Protein AF-A0A452Z341-F1 (afdb_monomer_lite)

Radius of gyration: 24.31 Å; chains: 1; bounding box: 62×43×59 Å

pLDDT: mean 75.99, std 21.3, range [30.92, 97.94]

Secondary structure (DSSP, 8-state):
-----TTTTTS--HHHHHHHHHHHHHHHHHHHHHHHHHTTTTS--SHHHHHHHHHHS-STT---HHHHHHHHHHHHHHHHHHHHHHHHHHHHHHHH-HHHHHHHHHHHHHHH-TT----HHHHTT-HHHHHHHHHHHHHS-S--EEEEE-SS-EEETTEEE--SSPEEEEESS-SSSS--HHHHHHHHHHHHHHHHHHHHTS--------------

Organism: Aegilops tauschii subsp. strangulata (NCBI:txid200361)

Foldseek 3Di:
DDDDDPPPLVPPDPVSVVVVVVVVVLLVVVVVVCVVCVVVQPPDPDPLSVLVVQLVDPDPPRDDPVRSSVVVVVVCCVPPQQVVQLVVLLVVVCVVVVVLVVVLVVQCCVQQNDPGDDDPVSPVSSPSSVVSSVVSCVVPPSDQWDKDQDCAFDDDPPDTDHNPRDIDTDGPDDDDPDDDPVVVVVVVVVVVVVVVVVVVVVPDDDDDDDPPPDDD

InterPro domains:
  IPR001128 Cytochrome P450 [PF00067] (4-164)
  IPR001128 Cytochrome P450 [PR00385] (78-95)
  IPR001128 Cytochrome P450 [PR00385] (131-142)
  IPR036396 Cytochrome P450 superfamily [G3DSA:1.10.630.10] (1-168)
  IPR036396 Cytochrome P450 superfamily [SSF48264] (3-164)
  IPR050665 Plant Cytochrome P450 Monooxygenases [PTHR24282] (3-164)

Structure (mmCIF, N/CA/C/O backbone):
data_AF-A0A452Z341-F1
#
_entry.id   AF-A0A452Z341-F1
#
loop_
_atom_site.group_PDB
_atom_site.id
_atom_site.type_symbol
_atom_site.label_atom_id
_atom_site.label_alt_id
_atom_site.label_comp_id
_atom_site.label_asym_id
_atom_site.label_entity_id
_atom_site.label_seq_id
_atom_site.pdbx_PDB_ins_code
_atom_site.Cartn_x
_atom_site.Cartn_y
_atom_site.Cartn_z
_atom_site.occupancy
_atom_site.B_iso_or_equiv
_atom_site.auth_seq_id
_atom_site.auth_comp_id
_atom_site.auth_asym_id
_atom_site.auth_atom_id
_atom_site.pdbx_PDB_model_num
ATOM 1 N N . ARG A 1 1 ? -17.297 1.080 -22.173 1.00 38.81 1 ARG A N 1
ATOM 2 C CA . ARG A 1 1 ? -16.366 0.023 -22.638 1.00 38.81 1 ARG A CA 1
ATOM 3 C C . ARG A 1 1 ? -15.238 0.711 -23.390 1.00 38.81 1 ARG A C 1
ATOM 5 O O . ARG A 1 1 ? -15.528 1.391 -24.362 1.00 38.81 1 ARG A O 1
ATOM 12 N N . THR A 1 2 ? -13.998 0.611 -22.919 1.00 43.34 2 THR A N 1
ATOM 13 C CA . THR A 1 2 ? -12.837 1.190 -23.612 1.00 43.34 2 THR A CA 1
ATOM 14 C C . THR A 1 2 ? -12.240 0.092 -24.479 1.00 43.34 2 THR A C 1
ATOM 16 O O . THR A 1 2 ? -11.746 -0.896 -23.945 1.00 43.34 2 THR A O 1
ATOM 19 N N . PHE A 1 3 ? -12.355 0.215 -25.799 1.00 57.00 3 PHE A N 1
ATOM 20 C CA . PHE A 1 3 ? -11.761 -0.740 -26.732 1.00 57.00 3 PHE A CA 1
ATOM 21 C C . PHE A 1 3 ? -10.232 -0.637 -26.656 1.00 57.00 3 PHE A C 1
ATOM 23 O O . PHE A 1 3 ? -9.673 0.458 -26.749 1.00 57.00 3 PHE A O 1
ATOM 30 N N . TYR A 1 4 ? -9.556 -1.765 -26.424 1.00 66.56 4 TYR A N 1
ATOM 31 C CA . TYR A 1 4 ? -8.098 -1.827 -26.444 1.00 66.56 4 TYR A CA 1
ATOM 32 C C . TYR A 1 4 ? -7.633 -1.939 -27.896 1.00 66.56 4 TYR A C 1
ATOM 34 O O . TYR A 1 4 ? -7.820 -2.972 -28.530 1.00 66.56 4 TYR A O 1
ATOM 42 N N . PHE A 1 5 ? -7.027 -0.870 -28.407 1.00 75.75 5 PHE A N 1
ATOM 43 C CA . PHE A 1 5 ? -6.341 -0.876 -29.693 1.00 75.75 5 PHE A CA 1
ATOM 44 C C . PHE A 1 5 ? -4.830 -0.988 -29.447 1.00 75.75 5 PHE A C 1
ATOM 46 O O . PHE A 1 5 ? -4.255 -0.093 -28.806 1.00 75.75 5 PHE A O 1
ATOM 53 N N . PRO A 1 6 ? -4.171 -2.061 -29.923 1.00 75.62 6 PRO A N 1
ATOM 54 C CA . PRO A 1 6 ? -2.718 -2.176 -29.879 1.00 75.62 6 PRO A CA 1
ATOM 55 C C . PRO A 1 6 ? -2.057 -0.918 -30.462 1.00 75.62 6 PRO A C 1
ATOM 57 O O . PRO A 1 6 ? -2.525 -0.350 -31.443 1.00 75.62 6 PRO A O 1
ATOM 60 N N . GLY A 1 7 ? -1.000 -0.419 -29.820 1.00 79.25 7 GLY A N 1
ATOM 61 C CA . GLY A 1 7 ? -0.278 0.777 -30.275 1.00 79.25 7 GLY A CA 1
ATOM 62 C C . GLY A 1 7 ? -0.886 2.130 -29.869 1.00 79.25 7 GLY A C 1
ATOM 63 O O . GLY A 1 7 ? -0.173 3.134 -29.851 1.00 79.25 7 GLY A O 1
ATOM 64 N N . PHE A 1 8 ? -2.141 2.181 -29.399 1.00 84.06 8 PHE A N 1
ATOM 65 C CA . PHE A 1 8 ? -2.783 3.440 -28.975 1.00 84.06 8 PHE A CA 1
ATOM 66 C C . PHE A 1 8 ? -2.047 4.150 -27.820 1.00 84.06 8 PHE A C 1
ATOM 68 O O . PHE A 1 8 ? -2.163 5.361 -27.625 1.00 84.06 8 PHE A O 1
ATOM 75 N N . ARG A 1 9 ? -1.230 3.409 -27.058 1.00 79.56 9 ARG A N 1
ATOM 76 C CA . ARG A 1 9 ? -0.332 3.934 -26.015 1.00 79.56 9 ARG A CA 1
ATOM 77 C C . ARG A 1 9 ? 0.746 4.888 -26.555 1.00 79.56 9 ARG A C 1
ATOM 79 O O . ARG A 1 9 ? 1.189 5.741 -25.783 1.00 79.56 9 ARG A O 1
ATOM 86 N N . PHE A 1 10 ? 1.131 4.763 -27.826 1.00 84.31 10 PHE A N 1
ATOM 87 C CA . PHE A 1 10 ? 2.181 5.558 -28.478 1.00 84.31 10 PHE A CA 1
ATOM 88 C C . PHE A 1 10 ? 1.639 6.766 -29.250 1.00 84.31 10 PHE A C 1
ATOM 90 O O . PHE A 1 10 ? 2.395 7.670 -29.589 1.00 84.31 10 PHE A O 1
ATOM 97 N N . VAL A 1 11 ? 0.322 6.831 -29.466 1.00 91.12 11 VAL A N 1
ATOM 98 C CA . VAL A 1 11 ? -0.325 7.976 -30.118 1.00 91.12 11 VAL A CA 1
ATOM 99 C C . VAL A 1 11 ? -0.115 9.233 -29.261 1.00 91.12 11 VAL A C 1
ATOM 101 O O . VAL A 1 11 ? -0.344 9.177 -28.047 1.00 91.12 11 VAL A O 1
ATOM 104 N N . PRO A 1 12 ? 0.272 10.384 -29.835 1.00 89.12 12 PRO A N 1
ATOM 105 C CA . PRO A 1 12 ? 0.667 11.578 -29.085 1.00 89.12 12 PRO A CA 1
ATOM 106 C C . PRO A 1 12 ? -0.518 12.385 -28.514 1.00 89.12 12 PRO A C 1
ATOM 108 O O . PRO A 1 12 ? -0.562 13.613 -28.608 1.00 89.12 12 PRO A O 1
ATOM 111 N N . THR A 1 13 ? -1.477 11.707 -27.881 1.00 93.06 13 THR A N 1
ATOM 112 C CA . THR A 1 13 ? -2.592 12.332 -27.158 1.00 93.06 13 THR A CA 1
ATOM 113 C C . THR A 1 13 ? -2.087 13.111 -25.940 1.00 93.06 13 THR A C 1
ATOM 115 O O . THR A 1 13 ? -1.054 12.768 -25.359 1.00 93.06 13 THR A O 1
ATOM 118 N N . LYS A 1 14 ? -2.838 14.127 -25.485 1.00 92.81 14 LYS A N 1
ATOM 119 C CA . LYS A 1 14 ? -2.497 14.900 -24.270 1.00 92.81 14 LYS A CA 1
ATOM 120 C C . LYS A 1 14 ? -2.223 13.986 -23.064 1.00 92.81 14 LYS A C 1
ATOM 122 O O . LYS A 1 14 ? -1.227 14.159 -22.365 1.00 92.81 14 LYS A O 1
ATOM 127 N N . LYS A 1 15 ? -3.054 12.952 -22.873 1.00 88.88 15 LYS A N 1
ATOM 128 C CA . LYS A 1 15 ? -2.902 11.948 -21.806 1.00 88.88 15 LYS A CA 1
ATOM 129 C C . LYS A 1 15 ? -1.619 11.125 -21.957 1.00 88.88 15 LYS A C 1
ATOM 131 O O . LYS A 1 15 ? -0.900 10.933 -20.979 1.00 88.88 15 LYS A O 1
ATOM 136 N N . ASN A 1 16 ? -1.313 10.652 -23.167 1.00 91.25 16 ASN A N 1
ATOM 137 C CA . ASN A 1 16 ? -0.117 9.845 -23.414 1.00 91.25 16 ASN A CA 1
ATOM 138 C C . ASN A 1 16 ? 1.167 10.672 -23.261 1.00 91.25 16 ASN A C 1
ATOM 140 O O . ASN A 1 16 ? 2.103 10.196 -22.620 1.00 91.25 16 ASN A O 1
ATOM 144 N N . ARG A 1 17 ? 1.183 11.921 -23.752 1.00 93.25 17 ARG A N 1
ATOM 145 C CA . ARG A 1 17 ? 2.294 12.867 -23.550 1.00 93.25 17 ARG A CA 1
ATOM 146 C C . ARG A 1 17 ? 2.523 13.154 -22.068 1.00 93.25 17 ARG A C 1
ATOM 148 O O . ARG A 1 17 ? 3.655 13.063 -21.605 1.00 93.25 17 ARG A O 1
ATOM 155 N N . ARG A 1 18 ? 1.455 13.409 -21.299 1.00 93.06 18 ARG A N 1
ATOM 156 C CA . ARG A 1 18 ? 1.558 13.622 -19.846 1.00 93.06 18 ARG A CA 1
ATOM 157 C C . ARG A 1 18 ? 2.115 12.395 -19.126 1.00 93.06 18 ARG A C 1
ATOM 159 O O . ARG A 1 18 ? 3.028 12.540 -18.323 1.00 93.06 18 ARG A O 1
ATOM 166 N N . ARG A 1 19 ? 1.621 11.192 -19.440 1.00 89.38 19 ARG A N 1
ATOM 167 C CA . ARG A 1 19 ? 2.156 9.937 -18.884 1.00 89.38 19 ARG A CA 1
ATOM 168 C C . ARG A 1 19 ? 3.637 9.753 -19.218 1.00 89.38 19 ARG A C 1
ATOM 170 O O . ARG A 1 19 ? 4.396 9.323 -18.358 1.00 89.38 19 ARG A O 1
ATOM 177 N N . HIS A 1 20 ? 4.041 10.060 -20.449 1.00 91.00 20 HIS A N 1
ATOM 178 C CA . HIS A 1 20 ? 5.435 9.956 -20.871 1.00 91.00 20 HIS A CA 1
ATOM 179 C C . HIS A 1 20 ? 6.336 10.936 -20.106 1.00 91.00 20 HIS A C 1
ATOM 181 O O . HIS A 1 20 ? 7.338 10.511 -19.543 1.00 91.00 20 HIS A O 1
ATOM 187 N N . SER A 1 21 ? 5.930 12.206 -20.009 1.00 94.06 21 SER A N 1
ATOM 188 C CA . SER A 1 21 ? 6.643 13.243 -19.251 1.00 94.06 21 SER A CA 1
ATOM 189 C C . SER A 1 21 ? 6.793 12.879 -17.768 1.00 94.06 21 SER A C 1
ATOM 191 O O . SER A 1 21 ? 7.907 12.902 -17.256 1.00 94.06 21 SER A O 1
ATOM 193 N N . LEU A 1 22 ? 5.717 12.438 -17.105 1.00 92.38 22 LEU A N 1
ATOM 194 C CA . LEU A 1 22 ? 5.776 11.980 -15.709 1.00 92.38 22 LEU A CA 1
ATOM 195 C C . LEU A 1 22 ? 6.711 10.776 -15.541 1.00 92.38 22 LEU A C 1
ATOM 197 O O . LEU A 1 22 ? 7.487 10.707 -14.593 1.00 92.38 22 LEU A O 1
ATOM 201 N N . ASN A 1 23 ? 6.673 9.821 -16.475 1.00 90.94 23 ASN A N 1
ATOM 202 C CA . ASN A 1 23 ? 7.570 8.672 -16.430 1.00 90.94 23 ASN A CA 1
ATOM 203 C C . ASN A 1 23 ? 9.042 9.091 -16.576 1.00 90.94 23 ASN A C 1
ATOM 205 O O . ASN A 1 23 ? 9.894 8.537 -15.886 1.00 90.94 23 ASN A O 1
ATOM 209 N N . GLN A 1 24 ? 9.344 10.058 -17.447 1.00 93.38 24 GLN A N 1
ATOM 210 C CA . GLN A 1 24 ? 10.695 10.604 -17.602 1.00 93.38 24 GLN A CA 1
ATOM 211 C C . GLN A 1 24 ? 11.166 11.338 -16.341 1.00 93.38 24 GLN A C 1
ATOM 213 O O . GLN A 1 24 ? 12.300 11.131 -15.917 1.00 93.38 24 GLN A O 1
ATOM 218 N N . GLU A 1 25 ? 10.299 12.131 -15.712 1.00 94.56 25 GLU A N 1
ATOM 219 C CA . GLU A 1 25 ? 10.583 12.844 -14.461 1.00 94.56 25 GLU A CA 1
ATOM 220 C C . GLU A 1 25 ? 10.896 11.887 -13.300 1.00 94.56 25 GLU A C 1
ATOM 222 O O . GLU A 1 25 ? 11.857 12.079 -12.554 1.00 94.56 25 GLU A O 1
ATOM 227 N N . ILE A 1 26 ? 10.138 10.795 -13.183 1.00 91.81 26 ILE A N 1
ATOM 228 C CA . ILE A 1 26 ? 10.415 9.764 -12.178 1.00 91.81 26 ILE A CA 1
ATOM 229 C C . ILE A 1 26 ? 11.755 9.075 -12.463 1.00 91.81 26 ILE A C 1
ATOM 231 O O . ILE A 1 26 ? 12.548 8.885 -11.541 1.00 91.81 26 ILE A O 1
ATOM 235 N N . ARG A 1 27 ? 12.050 8.723 -13.727 1.00 92.44 27 ARG A N 1
ATOM 236 C CA . ARG A 1 27 ? 13.350 8.113 -14.085 1.00 92.44 27 ARG A CA 1
ATOM 237 C C . ARG A 1 27 ? 14.511 9.041 -13.778 1.00 92.44 27 ARG A C 1
ATOM 239 O O . ARG A 1 27 ? 15.499 8.590 -13.211 1.00 92.44 27 ARG A O 1
ATOM 246 N N . SER A 1 28 ? 14.411 10.314 -14.155 1.00 93.56 28 SER A N 1
ATOM 247 C CA . SER A 1 28 ? 15.488 11.278 -13.929 1.00 93.56 28 SER A CA 1
ATOM 248 C C . SER A 1 28 ? 15.737 11.490 -12.435 1.00 93.56 28 SER A C 1
ATOM 250 O O . SER A 1 28 ? 16.891 11.546 -12.016 1.00 93.56 28 SER A O 1
ATOM 252 N N . SER A 1 29 ? 14.678 11.515 -11.623 1.00 91.81 29 SER A N 1
ATOM 253 C CA . SER A 1 29 ? 14.785 11.633 -10.166 1.00 91.81 29 SER A CA 1
ATOM 254 C C . SER A 1 29 ? 15.458 10.411 -9.538 1.00 91.81 29 SER A C 1
ATOM 256 O O . SER A 1 29 ? 16.356 10.562 -8.714 1.00 91.81 29 SER A O 1
ATOM 258 N N . LEU A 1 30 ? 15.086 9.199 -9.966 1.00 89.75 30 LEU A N 1
ATOM 259 C CA . LEU A 1 30 ? 15.719 7.963 -9.494 1.00 89.75 30 LEU A CA 1
ATOM 260 C C . LEU A 1 30 ? 17.184 7.861 -9.926 1.00 89.75 30 LEU A C 1
ATOM 262 O O . LEU A 1 30 ? 18.022 7.509 -9.105 1.00 89.75 30 LEU A O 1
ATOM 266 N N . ARG A 1 31 ? 17.525 8.245 -11.162 1.00 90.75 31 ARG A N 1
ATOM 267 C CA . ARG A 1 31 ? 18.927 8.303 -11.612 1.00 90.75 31 ARG A CA 1
ATOM 268 C C . ARG A 1 31 ? 19.762 9.251 -10.760 1.00 90.75 31 ARG A C 1
ATOM 270 O O . ARG A 1 31 ? 20.845 8.870 -10.333 1.00 90.75 31 ARG A O 1
ATOM 277 N N . LYS A 1 32 ? 19.242 10.443 -10.453 1.00 89.50 32 LYS A N 1
ATOM 278 C CA . LYS A 1 32 ? 19.910 11.390 -9.545 1.00 89.50 32 LYS A CA 1
ATOM 279 C C . LYS A 1 32 ? 20.116 10.788 -8.155 1.00 89.50 32 LYS A C 1
ATOM 281 O O . LYS A 1 32 ? 21.201 10.910 -7.600 1.00 89.50 32 LYS A O 1
ATOM 286 N N . LEU A 1 33 ? 19.104 10.113 -7.602 1.00 86.50 33 LEU A N 1
ATOM 287 C CA . LEU A 1 33 ? 19.233 9.425 -6.312 1.00 86.50 33 LEU A CA 1
ATOM 288 C C . LEU A 1 33 ? 20.300 8.331 -6.353 1.00 86.50 33 LEU A C 1
ATOM 290 O O . LEU A 1 33 ? 21.055 8.191 -5.395 1.00 86.50 33 LEU A O 1
ATOM 294 N N . ILE A 1 34 ? 20.388 7.581 -7.451 1.00 85.06 34 ILE A N 1
ATOM 295 C CA . ILE A 1 34 ? 21.414 6.553 -7.623 1.00 85.06 34 ILE A CA 1
ATOM 296 C C . ILE A 1 34 ? 22.800 7.175 -7.744 1.00 85.06 34 ILE A C 1
ATOM 298 O O . ILE A 1 34 ? 23.720 6.672 -7.121 1.00 85.06 34 ILE A O 1
ATOM 302 N N . GLU A 1 35 ? 22.968 8.278 -8.471 1.00 84.62 35 GLU A N 1
ATOM 303 C CA . GLU A 1 35 ? 24.262 8.960 -8.576 1.00 84.62 35 GLU A CA 1
ATOM 304 C C . GLU A 1 35 ? 24.726 9.515 -7.219 1.00 84.62 35 GLU A C 1
ATOM 306 O O . GLU A 1 35 ? 25.878 9.328 -6.824 1.00 84.62 35 GLU A O 1
ATOM 311 N N . ILE A 1 36 ? 23.815 10.150 -6.473 1.00 81.31 36 ILE A N 1
ATOM 312 C CA . ILE A 1 36 ? 24.083 10.663 -5.121 1.00 81.31 36 ILE A CA 1
ATOM 313 C C . ILE A 1 36 ? 24.467 9.515 -4.185 1.00 81.31 36 ILE A C 1
ATOM 315 O O . ILE A 1 36 ? 25.431 9.630 -3.425 1.00 81.31 36 ILE A O 1
ATOM 319 N N . ASN A 1 37 ? 23.722 8.409 -4.243 1.00 72.62 37 ASN A N 1
ATOM 320 C CA . ASN A 1 37 ? 23.990 7.244 -3.416 1.00 72.62 37 ASN A CA 1
ATOM 321 C C . ASN A 1 37 ? 25.248 6.510 -3.876 1.00 72.62 37 ASN A C 1
ATOM 323 O O . ASN A 1 37 ? 26.023 6.126 -3.025 1.00 72.62 37 ASN A O 1
ATOM 327 N N . GLY A 1 38 ? 25.563 6.396 -5.163 1.00 66.56 38 GLY A N 1
ATOM 328 C CA . GLY A 1 38 ? 26.776 5.730 -5.656 1.00 66.56 38 GLY A CA 1
ATOM 329 C C . GLY A 1 38 ? 28.073 6.287 -5.054 1.00 66.56 38 GLY A C 1
ATOM 330 O O . GLY A 1 38 ? 29.035 5.545 -4.896 1.00 66.56 38 GLY A O 1
ATOM 331 N N . ARG A 1 39 ? 28.069 7.561 -4.631 1.00 60.41 39 ARG A N 1
ATOM 332 C CA . ARG A 1 39 ? 29.185 8.220 -3.927 1.00 60.41 39 ARG A CA 1
ATOM 333 C C . ARG A 1 39 ? 29.197 8.001 -2.400 1.00 60.41 39 ARG A C 1
ATOM 335 O O . ARG A 1 39 ? 30.178 8.348 -1.758 1.00 60.41 39 ARG A O 1
ATOM 342 N N . LYS A 1 40 ? 28.112 7.477 -1.813 1.00 62.22 40 LYS A N 1
ATOM 343 C CA . LYS A 1 40 ? 27.884 7.286 -0.359 1.00 62.22 40 LYS A CA 1
ATOM 344 C C . LYS A 1 40 ? 27.496 5.846 0.046 1.00 62.22 40 LYS A C 1
ATOM 346 O O . LYS A 1 40 ? 27.351 5.558 1.229 1.00 62.22 40 LYS A O 1
ATOM 351 N N . CYS A 1 41 ? 27.247 4.959 -0.916 1.00 54.38 41 CYS A N 1
ATOM 352 C CA . CYS A 1 41 ? 26.455 3.733 -0.758 1.00 54.38 41 CYS A CA 1
ATOM 353 C C . CYS A 1 41 ? 27.321 2.484 -0.620 1.00 54.38 41 CYS A C 1
ATOM 355 O O . CYS A 1 41 ? 27.235 1.554 -1.425 1.00 54.38 41 CYS A O 1
ATOM 357 N N . GLU A 1 42 ? 28.112 2.445 0.441 1.00 53.81 42 GLU A N 1
ATOM 358 C CA . GLU A 1 42 ? 28.479 1.160 1.043 1.00 53.81 42 GLU A CA 1
ATOM 359 C C . GLU A 1 42 ? 27.715 0.910 2.355 1.00 53.81 42 GLU A C 1
ATOM 361 O O . GLU A 1 42 ? 27.497 -0.243 2.700 1.00 53.81 42 GLU A O 1
ATOM 366 N N . ASP A 1 43 ? 27.136 1.948 2.984 1.00 56.16 43 ASP A N 1
ATOM 367 C CA . ASP A 1 43 ? 26.511 1.828 4.317 1.00 56.16 43 ASP A CA 1
ATOM 368 C C . ASP A 1 43 ? 24.986 2.057 4.389 1.00 56.16 43 ASP A C 1
ATOM 370 O O . ASP A 1 43 ? 24.375 1.934 5.457 1.00 56.16 43 ASP A O 1
ATOM 374 N N . SER A 1 44 ? 24.303 2.395 3.286 1.00 62.91 44 SER A N 1
ATOM 375 C CA . SER A 1 44 ? 22.865 2.689 3.361 1.00 62.91 44 SER A CA 1
ATOM 376 C C . SER A 1 44 ? 22.012 1.412 3.371 1.00 62.91 44 SER A C 1
ATOM 378 O O . SER A 1 44 ? 21.797 0.797 2.329 1.00 62.91 44 SER A O 1
ATOM 380 N N . LYS A 1 45 ? 21.435 1.063 4.529 1.00 72.44 45 LYS A N 1
ATOM 381 C CA . LYS A 1 45 ? 20.487 -0.062 4.725 1.00 72.44 45 LYS A CA 1
ATOM 382 C C . LYS A 1 45 ? 19.092 0.157 4.099 1.00 72.44 45 LYS A C 1
ATOM 384 O O . LYS A 1 45 ? 18.095 -0.347 4.610 1.00 72.44 45 LYS A O 1
ATOM 389 N N . ASN A 1 46 ? 18.982 0.954 3.035 1.00 82.06 46 ASN A N 1
ATOM 390 C CA . ASN A 1 46 ? 17.717 1.199 2.334 1.00 82.06 46 ASN A CA 1
ATOM 391 C C . ASN A 1 46 ? 17.589 0.294 1.094 1.00 82.06 46 ASN A C 1
ATOM 393 O O . ASN A 1 46 ? 18.586 -0.210 0.585 1.00 82.06 46 ASN A O 1
ATOM 397 N N . LEU A 1 47 ? 16.359 0.095 0.601 1.00 82.50 47 LEU A N 1
ATOM 398 C CA . LEU A 1 47 ? 16.067 -0.817 -0.516 1.00 82.50 47 LEU A CA 1
ATOM 399 C C . LEU A 1 47 ? 16.930 -0.536 -1.756 1.00 82.50 47 LEU A C 1
ATOM 401 O O . LEU A 1 47 ? 17.438 -1.468 -2.371 1.00 82.50 47 LEU A O 1
ATOM 405 N N . LEU A 1 48 ? 17.123 0.739 -2.108 1.00 84.69 48 LEU A N 1
ATOM 406 C CA . LEU A 1 48 ? 17.939 1.113 -3.260 1.00 84.69 48 LEU A CA 1
ATOM 407 C C . LEU A 1 48 ? 19.410 0.732 -3.057 1.00 84.69 48 LEU A C 1
ATOM 409 O O . LEU A 1 48 ? 20.023 0.179 -3.963 1.00 84.69 48 LEU A O 1
ATOM 413 N N . GLY A 1 49 ? 19.962 0.989 -1.872 1.00 82.69 49 GLY A N 1
ATOM 414 C CA . GLY A 1 49 ? 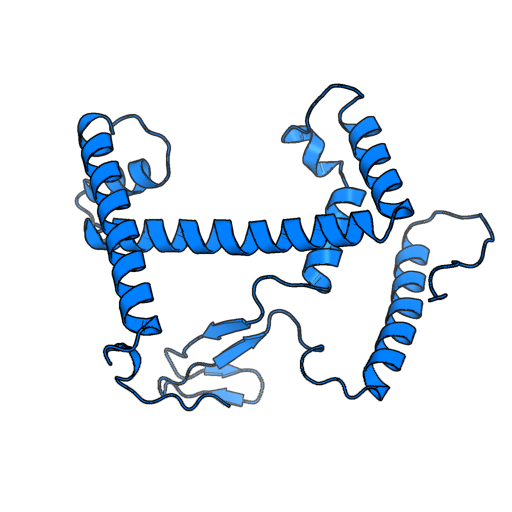21.330 0.612 -1.538 1.00 82.69 49 GLY A CA 1
ATOM 415 C C . GLY A 1 49 ? 21.546 -0.899 -1.551 1.00 82.69 49 GLY A C 1
ATOM 416 O O . GLY A 1 49 ? 22.556 -1.355 -2.075 1.00 82.69 49 GLY A O 1
ATOM 417 N N . LEU A 1 50 ? 20.563 -1.671 -1.074 1.00 84.19 50 LEU A N 1
ATOM 418 C CA . LEU A 1 50 ? 20.583 -3.136 -1.132 1.00 84.19 50 LEU A CA 1
ATOM 419 C C . LEU A 1 50 ? 20.527 -3.670 -2.574 1.00 84.19 50 LEU A C 1
ATOM 421 O O . LEU A 1 50 ? 21.234 -4.616 -2.903 1.00 84.19 50 LEU A O 1
ATOM 425 N N . MET A 1 51 ? 19.724 -3.063 -3.455 1.00 82.38 51 MET A N 1
ATOM 426 C CA . MET A 1 51 ? 19.693 -3.450 -4.874 1.00 82.38 51 MET A CA 1
ATOM 427 C C . MET A 1 51 ? 20.993 -3.069 -5.597 1.00 82.38 51 MET A C 1
ATOM 429 O O . MET A 1 51 ? 21.503 -3.844 -6.403 1.00 82.38 51 MET A O 1
ATOM 433 N N . LEU A 1 52 ? 21.571 -1.905 -5.279 1.00 83.56 52 LEU A N 1
ATOM 434 C CA . LEU A 1 52 ? 22.854 -1.473 -5.838 1.00 83.56 52 LEU A CA 1
ATOM 435 C C . LEU A 1 52 ? 24.014 -2.354 -5.364 1.00 83.56 52 LEU A C 1
ATOM 437 O O . LEU A 1 52 ? 24.876 -2.693 -6.173 1.00 83.56 52 LEU A O 1
ATOM 441 N N . SER A 1 53 ? 24.049 -2.755 -4.092 1.00 80.44 53 SER A N 1
ATOM 442 C CA . SER A 1 53 ? 25.082 -3.668 -3.595 1.00 80.44 53 SER A CA 1
ATOM 443 C C . SER A 1 53 ? 24.957 -5.050 -4.233 1.00 80.44 53 SER A C 1
ATOM 445 O O . SER A 1 53 ? 25.955 -5.573 -4.726 1.00 80.44 53 SER A O 1
ATOM 447 N N . ALA A 1 54 ? 23.737 -5.586 -4.337 1.00 79.56 54 ALA A N 1
ATOM 448 C CA . ALA A 1 54 ? 23.473 -6.848 -5.023 1.00 79.56 54 ALA A CA 1
ATOM 449 C C . ALA A 1 54 ? 23.884 -6.808 -6.507 1.00 79.56 54 ALA A C 1
ATOM 451 O O . ALA A 1 54 ? 24.395 -7.797 -7.021 1.00 79.56 54 ALA A O 1
ATOM 452 N N . SER A 1 55 ? 23.744 -5.660 -7.183 1.00 80.19 55 SER A N 1
ATOM 453 C CA . SER A 1 55 ? 24.173 -5.499 -8.583 1.00 80.19 55 SER A CA 1
ATOM 454 C C . SER A 1 55 ? 25.694 -5.500 -8.797 1.00 80.19 55 SER A C 1
ATOM 456 O O . SER A 1 55 ? 26.158 -5.691 -9.921 1.00 80.19 55 SER A O 1
ATOM 458 N N . LYS A 1 56 ? 26.490 -5.267 -7.743 1.00 77.62 56 LYS A N 1
ATOM 459 C CA . LYS A 1 56 ? 27.960 -5.305 -7.816 1.00 77.62 56 LYS A CA 1
ATOM 460 C C . LYS A 1 56 ? 28.518 -6.722 -7.673 1.00 77.62 56 LYS A C 1
ATOM 462 O O . LYS A 1 56 ? 29.653 -6.957 -8.073 1.00 77.62 56 LYS A O 1
ATOM 467 N N . THR A 1 57 ? 27.754 -7.647 -7.094 1.00 76.44 57 THR A N 1
ATOM 468 C CA . THR A 1 57 ? 28.156 -9.050 -6.968 1.00 76.44 57 THR A CA 1
ATOM 469 C C . THR A 1 57 ? 28.057 -9.737 -8.326 1.00 76.44 57 THR A C 1
ATOM 471 O O . THR A 1 57 ? 27.045 -9.616 -9.013 1.00 76.44 57 THR A O 1
ATOM 474 N N . ASP A 1 58 ? 29.105 -10.460 -8.718 1.00 69.00 58 ASP A N 1
ATOM 475 C CA . ASP A 1 58 ? 29.126 -11.201 -9.978 1.00 69.00 58 ASP A CA 1
ATOM 476 C C . ASP A 1 58 ? 28.369 -12.525 -9.796 1.00 69.00 58 ASP A C 1
ATOM 478 O O . ASP A 1 58 ? 28.920 -13.549 -9.396 1.00 69.00 58 ASP A O 1
ATOM 482 N N . ASN A 1 59 ? 27.051 -12.461 -9.980 1.00 73.31 59 ASN A N 1
ATOM 483 C CA . ASN A 1 59 ? 26.148 -13.605 -9.952 1.00 73.31 59 ASN A CA 1
ATOM 484 C C . ASN A 1 59 ? 25.175 -13.541 -11.141 1.00 73.31 59 ASN A C 1
ATOM 486 O O . ASN A 1 59 ? 25.012 -12.503 -11.782 1.00 73.31 59 ASN A O 1
ATOM 490 N N . GLU A 1 60 ? 24.496 -14.652 -11.423 1.00 70.44 60 GLU A N 1
ATOM 491 C CA . GLU A 1 60 ? 23.502 -14.739 -12.506 1.00 70.44 60 GLU A CA 1
ATOM 492 C C . GLU A 1 60 ? 22.289 -13.804 -12.309 1.00 70.44 60 GLU A C 1
ATOM 494 O O . GLU A 1 60 ? 21.530 -13.571 -13.244 1.00 70.44 60 GLU A O 1
ATOM 499 N N . PHE A 1 61 ? 22.113 -13.235 -11.111 1.00 65.56 61 PHE A N 1
ATOM 500 C CA . PHE A 1 61 ? 20.992 -12.367 -10.730 1.00 65.56 61 PHE A CA 1
ATOM 501 C C . PHE A 1 61 ? 21.340 -10.871 -10.760 1.00 65.56 61 PHE A C 1
ATOM 503 O O . PHE A 1 61 ? 20.638 -10.050 -10.160 1.00 65.56 61 PHE A O 1
ATOM 510 N N . LYS A 1 62 ? 22.429 -10.499 -11.437 1.00 75.62 62 LYS A N 1
ATOM 511 C CA . LYS A 1 62 ? 22.888 -9.115 -11.540 1.00 75.62 62 LYS A CA 1
ATOM 512 C C . LYS A 1 62 ? 21.857 -8.242 -12.254 1.00 75.62 62 LYS A C 1
ATOM 514 O O . LYS A 1 62 ? 21.627 -8.395 -13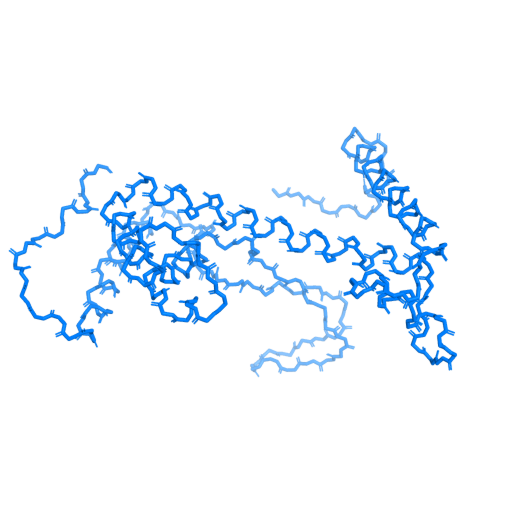.449 1.00 75.62 62 LYS A O 1
ATOM 519 N N . MET A 1 63 ? 21.288 -7.281 -11.528 1.00 74.62 63 MET A N 1
ATOM 520 C CA . MET A 1 63 ? 20.353 -6.310 -12.098 1.00 74.62 63 MET A CA 1
ATOM 521 C C . MET A 1 63 ? 21.083 -5.134 -12.745 1.00 74.62 63 MET A C 1
ATOM 523 O O . MET A 1 63 ? 21.982 -4.531 -12.152 1.00 74.62 63 MET A O 1
ATOM 527 N N . GLY A 1 64 ? 20.648 -4.758 -13.944 1.00 83.75 64 GLY A N 1
ATOM 528 C CA . GLY A 1 64 ? 21.088 -3.535 -14.604 1.00 83.75 64 GLY A CA 1
ATOM 529 C C . GLY A 1 64 ? 20.544 -2.279 -13.916 1.00 83.75 64 GLY A C 1
ATOM 530 O O . GLY A 1 64 ? 19.492 -2.290 -13.280 1.00 83.75 64 GLY A O 1
ATOM 531 N N . ILE A 1 65 ? 21.216 -1.141 -14.105 1.00 85.62 65 ILE A N 1
ATOM 532 C CA . ILE A 1 65 ? 20.783 0.150 -13.542 1.00 85.62 65 ILE A CA 1
ATOM 533 C C . ILE A 1 65 ? 19.336 0.517 -13.917 1.00 85.62 65 ILE A C 1
ATOM 535 O O . ILE A 1 65 ? 18.588 1.058 -13.104 1.00 85.62 65 ILE A O 1
ATOM 539 N N . GLU A 1 66 ? 18.925 0.208 -15.146 1.00 85.88 66 GLU A N 1
ATOM 540 C CA . GLU A 1 66 ? 17.574 0.500 -15.627 1.00 85.88 66 GLU A CA 1
ATOM 541 C C . GLU A 1 66 ? 16.526 -0.439 -15.012 1.00 85.88 66 GLU A C 1
ATOM 543 O O . GLU A 1 66 ? 15.410 0.010 -14.751 1.00 85.88 66 GLU A O 1
ATOM 548 N N . GLU A 1 67 ? 16.894 -1.687 -14.714 1.00 85.19 67 GLU A N 1
ATOM 549 C CA . GLU A 1 67 ? 16.038 -2.646 -14.006 1.00 85.19 67 GLU A CA 1
ATOM 550 C C . GLU A 1 67 ? 15.845 -2.214 -12.552 1.00 85.19 67 GLU A C 1
ATOM 552 O O . GLU A 1 67 ? 14.713 -2.133 -12.087 1.00 85.19 67 GLU A O 1
ATOM 557 N N . ILE A 1 68 ? 16.918 -1.797 -11.870 1.00 85.25 68 ILE A N 1
ATOM 558 C CA . ILE A 1 68 ? 16.846 -1.241 -10.508 1.00 85.25 68 ILE A CA 1
ATOM 559 C C . ILE A 1 68 ? 15.899 -0.034 -10.460 1.00 85.25 68 ILE A C 1
ATOM 561 O O . ILE A 1 68 ? 15.084 0.091 -9.545 1.00 85.25 68 ILE A O 1
ATOM 565 N N . ILE A 1 69 ? 15.971 0.861 -11.451 1.00 86.94 69 ILE A N 1
ATOM 566 C CA . ILE A 1 69 ? 15.052 2.006 -11.556 1.00 86.94 69 ILE A CA 1
ATOM 567 C C . ILE A 1 69 ? 13.602 1.532 -11.702 1.00 86.94 69 ILE A C 1
ATOM 569 O O . ILE A 1 69 ? 12.706 2.111 -11.080 1.00 86.94 69 ILE A O 1
ATOM 573 N N . ASP A 1 70 ? 13.354 0.521 -12.530 1.00 86.19 70 ASP A N 1
ATOM 574 C CA . ASP A 1 70 ? 12.006 0.018 -12.786 1.00 86.19 70 ASP A CA 1
ATOM 575 C C . ASP A 1 70 ? 11.430 -0.755 -11.585 1.00 86.19 70 ASP A C 1
ATOM 577 O O . ASP A 1 70 ? 10.252 -0.572 -11.255 1.00 86.19 70 ASP A O 1
ATOM 581 N N . GLU A 1 71 ? 12.261 -1.472 -10.830 1.00 85.69 71 GLU A N 1
ATOM 582 C CA . GLU A 1 71 ? 11.883 -2.076 -9.549 1.00 85.69 71 GLU A CA 1
ATOM 583 C C . GLU A 1 71 ? 11.588 -1.011 -8.483 1.00 85.69 71 GLU A C 1
ATOM 585 O O . GLU A 1 71 ? 10.517 -1.019 -7.869 1.00 85.69 71 GLU A O 1
ATOM 590 N N . CYS A 1 72 ? 12.458 -0.005 -8.317 1.00 85.75 72 CYS A N 1
ATOM 591 C CA . CYS A 1 72 ? 12.217 1.116 -7.400 1.00 85.75 72 CYS A CA 1
ATOM 592 C C . CYS A 1 72 ? 10.876 1.808 -7.661 1.00 85.75 72 CYS A C 1
ATOM 594 O O . CYS A 1 72 ? 10.138 2.130 -6.725 1.00 85.75 72 CYS A O 1
ATOM 596 N N . LYS A 1 73 ? 10.550 2.048 -8.936 1.00 84.88 73 LYS A N 1
ATOM 597 C CA . LYS A 1 73 ? 9.255 2.614 -9.327 1.00 84.88 73 LYS A CA 1
ATOM 598 C C . LYS A 1 73 ? 8.104 1.725 -8.892 1.00 84.88 73 LYS A C 1
ATOM 600 O O . LYS A 1 73 ? 7.139 2.231 -8.323 1.00 84.88 73 LYS A O 1
ATOM 605 N N . THR A 1 74 ? 8.200 0.429 -9.171 1.00 84.31 74 THR A N 1
ATOM 606 C CA . THR A 1 74 ? 7.154 -0.543 -8.853 1.00 84.31 74 THR A CA 1
ATOM 607 C C . THR A 1 74 ? 6.875 -0.566 -7.355 1.00 84.31 74 THR A C 1
ATOM 609 O O . THR A 1 74 ? 5.725 -0.373 -6.958 1.00 84.31 74 THR A O 1
ATOM 612 N N . PHE A 1 75 ? 7.912 -0.675 -6.519 1.00 82.88 75 PHE A N 1
ATOM 613 C CA . PHE A 1 75 ? 7.776 -0.614 -5.060 1.00 82.88 75 PHE A CA 1
ATOM 614 C C . PHE A 1 75 ? 7.143 0.695 -4.581 1.00 82.88 75 PHE A C 1
ATOM 616 O O . PHE A 1 75 ? 6.230 0.677 -3.751 1.00 82.88 75 PHE A O 1
ATOM 623 N N . TYR A 1 76 ? 7.590 1.833 -5.120 1.00 83.25 76 TYR A N 1
ATOM 624 C CA . TYR A 1 76 ? 7.060 3.139 -4.739 1.00 83.25 76 TYR A CA 1
ATOM 625 C C . TYR A 1 76 ? 5.563 3.263 -5.036 1.00 83.25 76 TYR A C 1
ATOM 627 O O . TYR A 1 76 ? 4.793 3.667 -4.166 1.00 83.25 76 TYR A O 1
ATOM 635 N N . PHE A 1 77 ? 5.135 2.897 -6.247 1.00 80.44 77 PHE A N 1
ATOM 636 C CA . PHE A 1 77 ? 3.728 2.978 -6.636 1.00 80.44 77 PHE A CA 1
ATOM 637 C C . PHE A 1 77 ? 2.865 1.977 -5.876 1.00 80.44 77 PHE A C 1
ATOM 639 O O . PHE A 1 77 ? 1.840 2.365 -5.312 1.00 80.44 77 PHE A O 1
ATOM 646 N N . ALA A 1 78 ? 3.309 0.719 -5.806 1.00 83.31 78 ALA A N 1
ATOM 647 C CA . ALA A 1 78 ? 2.589 -0.339 -5.116 1.00 83.31 78 ALA A CA 1
ATOM 648 C C . ALA A 1 78 ? 2.366 -0.000 -3.638 1.00 83.31 78 ALA A C 1
ATOM 650 O O . ALA A 1 78 ? 1.266 -0.211 -3.137 1.00 83.31 78 ALA A O 1
ATOM 651 N N . GLY A 1 79 ? 3.366 0.565 -2.952 1.00 80.62 79 GLY A N 1
ATOM 652 C CA . GLY A 1 79 ? 3.255 0.934 -1.541 1.00 80.62 79 GLY A CA 1
ATOM 653 C C . GLY A 1 79 ? 2.492 2.238 -1.300 1.00 80.62 79 GLY A C 1
ATOM 654 O O . GLY A 1 79 ? 1.671 2.311 -0.385 1.00 80.62 79 GLY A O 1
ATOM 655 N N . LYS A 1 80 ? 2.734 3.274 -2.112 1.00 84.56 80 LYS A N 1
ATOM 656 C CA . LYS A 1 80 ? 2.187 4.615 -1.865 1.00 84.56 80 LYS A CA 1
ATOM 657 C C . LYS A 1 80 ? 0.703 4.712 -2.189 1.00 84.56 80 LYS A C 1
ATOM 659 O O . LYS A 1 80 ? -0.068 5.167 -1.350 1.00 84.56 80 LYS A O 1
ATOM 664 N N . GLU A 1 81 ? 0.311 4.332 -3.402 1.00 82.56 81 GLU A N 1
ATOM 665 C CA . GLU A 1 81 ? -1.057 4.554 -3.883 1.00 82.56 81 GLU A CA 1
ATOM 666 C C . GLU A 1 81 ? -2.061 3.703 -3.100 1.00 82.56 81 GLU A C 1
ATOM 668 O O . GLU A 1 81 ? -3.094 4.201 -2.653 1.00 82.56 81 GLU A O 1
ATOM 673 N N . THR A 1 82 ? -1.722 2.436 -2.853 1.00 86.38 82 THR A N 1
ATOM 674 C CA . THR A 1 82 ? -2.601 1.504 -2.136 1.00 86.38 82 THR A CA 1
ATOM 675 C C . THR A 1 82 ? -2.798 1.913 -0.675 1.00 86.38 82 THR A C 1
ATOM 677 O O . THR A 1 82 ? -3.937 1.990 -0.209 1.00 86.38 82 THR A O 1
ATOM 680 N N . THR A 1 83 ? -1.713 2.244 0.031 1.00 91.94 83 THR A N 1
ATOM 681 C CA . THR A 1 83 ? -1.759 2.641 1.445 1.00 91.94 83 THR A CA 1
ATOM 682 C C . THR A 1 83 ? -2.454 3.987 1.621 1.00 91.94 83 THR A C 1
ATOM 684 O O . THR A 1 83 ? -3.296 4.124 2.507 1.00 91.94 83 THR A O 1
ATOM 687 N N . ALA A 1 84 ? -2.165 4.973 0.762 1.00 92.31 84 ALA A N 1
ATOM 688 C CA . ALA A 1 84 ? -2.825 6.276 0.821 1.00 92.31 84 ALA A CA 1
ATOM 689 C C . ALA A 1 84 ? -4.341 6.154 0.604 1.00 92.31 84 ALA A C 1
ATOM 691 O O . ALA A 1 84 ? -5.114 6.760 1.348 1.00 92.31 84 ALA A O 1
ATOM 692 N N . ASN A 1 85 ? -4.779 5.328 -0.354 1.00 89.62 85 ASN A N 1
ATOM 693 C CA . ASN A 1 85 ? -6.202 5.068 -0.573 1.00 89.62 85 ASN A CA 1
ATOM 694 C C . ASN A 1 85 ? -6.854 4.380 0.631 1.00 89.62 85 ASN A C 1
ATOM 696 O O . ASN A 1 85 ? -7.921 4.814 1.062 1.00 89.62 85 ASN A O 1
ATOM 700 N N . LEU A 1 86 ? -6.215 3.351 1.202 1.00 93.12 86 LEU A N 1
ATOM 701 C CA . LEU A 1 86 ? -6.721 2.680 2.404 1.00 93.12 86 LEU A CA 1
ATOM 702 C C . LEU A 1 86 ? -6.915 3.673 3.556 1.00 93.12 86 LEU A C 1
ATOM 704 O O . LEU A 1 86 ? -7.987 3.716 4.154 1.00 93.12 86 LEU A O 1
ATOM 708 N N . LEU A 1 87 ? -5.896 4.482 3.849 1.00 96.31 87 LEU A N 1
ATOM 709 C CA . LEU A 1 87 ? -5.955 5.457 4.937 1.00 96.31 87 LEU A CA 1
ATOM 710 C C . LEU A 1 87 ? -7.009 6.534 4.675 1.00 96.31 87 LEU A C 1
ATOM 712 O O . LEU A 1 87 ? -7.751 6.878 5.587 1.00 96.31 87 LEU A O 1
ATOM 716 N N . THR A 1 88 ? -7.139 7.004 3.433 1.00 96.25 88 THR A N 1
ATOM 717 C CA . THR A 1 88 ? -8.175 7.977 3.051 1.00 96.25 88 THR A CA 1
ATOM 718 C C . THR A 1 88 ? -9.574 7.441 3.359 1.00 96.25 88 THR A C 1
ATOM 720 O O . THR A 1 88 ? -10.366 8.118 4.017 1.00 96.25 88 THR A O 1
ATOM 723 N N . TRP A 1 89 ? -9.873 6.204 2.947 1.00 95.25 89 TRP A N 1
ATOM 724 C CA . TRP A 1 89 ? -11.159 5.568 3.241 1.00 95.25 89 TRP A CA 1
ATOM 725 C C . TRP A 1 89 ? -11.351 5.289 4.732 1.00 95.25 89 TRP A C 1
ATOM 727 O O . TRP A 1 89 ? -12.441 5.520 5.251 1.00 95.25 89 TRP A O 1
ATOM 737 N N . ALA A 1 90 ? -10.307 4.846 5.436 1.00 97.12 90 ALA A N 1
ATOM 738 C CA . ALA A 1 90 ? -10.375 4.583 6.871 1.00 97.12 90 ALA A CA 1
ATOM 739 C C . ALA A 1 90 ? -10.686 5.868 7.655 1.00 97.12 90 ALA A C 1
ATOM 741 O O . ALA A 1 90 ? -11.574 5.875 8.506 1.00 97.12 90 ALA A O 1
ATOM 742 N N . THR A 1 91 ? -10.011 6.977 7.337 1.00 97.12 91 THR A N 1
ATOM 743 C CA . THR A 1 91 ? -10.268 8.284 7.954 1.00 97.12 91 THR A CA 1
ATOM 744 C C . THR A 1 91 ? -11.682 8.774 7.658 1.00 97.12 91 THR A C 1
ATOM 746 O O . THR A 1 91 ? -12.362 9.235 8.574 1.00 97.12 91 THR A O 1
ATOM 749 N N . LEU A 1 92 ? -12.156 8.631 6.416 1.00 97.00 92 LEU A N 1
ATOM 750 C CA . LEU A 1 92 ? -13.526 8.990 6.052 1.00 97.00 92 LEU A CA 1
ATOM 751 C C . LEU A 1 92 ? -14.557 8.171 6.846 1.00 97.00 92 LEU A C 1
ATOM 753 O O . LEU A 1 92 ? -15.493 8.738 7.404 1.00 97.00 92 LEU A O 1
ATOM 757 N N . LEU A 1 93 ? -14.374 6.852 6.942 1.00 94.62 93 LEU A N 1
ATOM 758 C CA . LEU A 1 93 ? -15.270 5.972 7.696 1.00 94.62 93 LEU A CA 1
ATOM 759 C C . LEU A 1 93 ? -15.292 6.310 9.188 1.00 94.62 93 LEU A C 1
ATOM 761 O O . LEU A 1 93 ? -16.364 6.354 9.784 1.00 94.62 93 LEU A O 1
ATOM 765 N N . LEU A 1 94 ? -14.138 6.600 9.790 1.00 97.56 94 LEU A N 1
ATOM 766 C CA . LEU A 1 94 ? -14.071 7.035 11.186 1.00 97.56 94 LEU A CA 1
ATOM 767 C C . LEU A 1 94 ? -14.784 8.378 11.398 1.00 97.56 94 LEU A C 1
ATOM 769 O O . LEU A 1 94 ? -15.506 8.527 12.380 1.00 97.56 94 LEU A O 1
ATOM 773 N N . ALA A 1 95 ? -14.641 9.327 10.470 1.00 96.88 95 ALA A N 1
ATOM 774 C CA . ALA A 1 95 ? -15.338 10.612 10.538 1.00 96.88 95 ALA A CA 1
ATOM 775 C C . ALA A 1 95 ? -16.868 10.461 10.441 1.00 96.88 95 ALA A C 1
ATOM 777 O O . ALA A 1 95 ? -17.603 11.175 11.120 1.00 96.88 95 ALA A O 1
ATOM 778 N N . LEU A 1 96 ? -17.354 9.513 9.633 1.00 95.50 96 LEU A N 1
ATOM 779 C CA . LEU A 1 96 ? -18.784 9.209 9.492 1.00 95.50 96 LEU A CA 1
ATOM 780 C C . LEU A 1 96 ? -19.345 8.371 10.655 1.00 95.50 96 LEU A C 1
ATOM 782 O O . LEU A 1 96 ? -20.552 8.381 10.902 1.00 95.50 96 LEU A O 1
ATOM 786 N N . HIS A 1 97 ? -18.491 7.648 11.381 1.00 95.00 97 HIS A N 1
ATOM 787 C CA . HIS A 1 97 ? -18.880 6.727 12.447 1.00 95.00 97 HIS A CA 1
ATOM 788 C C . HIS A 1 97 ? -18.210 7.095 13.769 1.00 95.00 97 HIS A C 1
ATOM 790 O O . HIS A 1 97 ? -17.317 6.399 14.256 1.00 95.00 97 HIS A O 1
ATOM 796 N N . LYS A 1 98 ? -18.699 8.180 14.378 1.00 96.19 98 LYS A N 1
ATOM 797 C CA . LYS A 1 98 ? -18.102 8.782 15.576 1.00 96.19 98 LYS A CA 1
ATOM 798 C C . LYS A 1 98 ? -17.914 7.801 16.740 1.00 96.19 98 LYS A C 1
ATOM 800 O O . LYS A 1 98 ? -16.857 7.788 17.356 1.00 96.19 98 LYS A O 1
ATOM 805 N N . GLU A 1 99 ? -18.871 6.896 16.956 1.00 97.25 99 GLU A N 1
ATOM 806 C CA . GLU A 1 99 ? -18.761 5.822 17.958 1.00 97.25 99 GLU A CA 1
ATOM 807 C C . GLU A 1 99 ? -17.499 4.959 17.765 1.00 97.25 99 GLU A C 1
ATOM 809 O O . GLU A 1 99 ? -16.814 4.614 18.727 1.00 97.25 99 GLU A O 1
ATOM 814 N N . TRP A 1 100 ? -17.166 4.611 16.520 1.00 96.38 100 TRP A N 1
ATOM 815 C CA . TRP A 1 100 ? -15.983 3.810 16.202 1.00 96.38 100 TRP A CA 1
ATOM 816 C C . TRP A 1 100 ? -14.697 4.618 16.288 1.00 96.38 100 TRP A C 1
ATOM 818 O O . TRP A 1 100 ? -13.677 4.085 16.721 1.00 96.38 100 TRP A O 1
ATOM 828 N N . GLN A 1 101 ? -14.751 5.902 15.939 1.00 97.94 101 GLN A N 1
ATOM 829 C CA . GLN A 1 101 ? -13.643 6.821 16.168 1.00 97.94 101 GLN A CA 1
ATOM 830 C C . GLN A 1 101 ? -13.305 6.933 17.653 1.00 97.94 101 GLN A C 1
ATOM 832 O O . GLN A 1 101 ? -12.137 6.819 18.014 1.00 97.94 101 GLN A O 1
ATOM 837 N N . ASP A 1 102 ? -14.310 7.097 18.510 1.00 97.69 102 ASP A N 1
ATOM 838 C CA . ASP A 1 102 ? -14.103 7.253 19.947 1.00 97.69 102 ASP A CA 1
ATOM 839 C C . ASP A 1 102 ? -13.598 5.946 20.580 1.00 97.69 102 ASP A C 1
ATOM 841 O O . ASP A 1 102 ? -12.684 5.976 21.404 1.00 97.69 102 ASP A O 1
ATOM 845 N N . LYS A 1 103 ? -14.091 4.783 20.125 1.00 97.31 103 LYS A N 1
ATOM 846 C CA . LYS A 1 103 ? -13.558 3.464 20.515 1.00 97.31 103 LYS A CA 1
ATOM 847 C C . LYS A 1 103 ? -12.100 3.268 20.097 1.00 97.31 103 LYS A C 1
ATOM 849 O O . LYS A 1 103 ? -11.291 2.843 20.916 1.00 97.31 103 LYS A O 1
ATOM 854 N N . ALA A 1 104 ? -11.758 3.573 18.844 1.00 95.94 104 ALA A N 1
ATOM 855 C CA . ALA A 1 104 ? -10.391 3.445 18.341 1.00 95.94 104 ALA A CA 1
ATOM 856 C C . ALA A 1 104 ? -9.434 4.402 19.070 1.00 95.94 104 ALA A C 1
ATOM 858 O O . ALA A 1 104 ? -8.340 4.009 19.465 1.00 95.94 104 ALA A O 1
ATOM 859 N N . HIS A 1 105 ? -9.869 5.641 19.310 1.00 94.69 105 HIS A N 1
ATOM 860 C CA . HIS A 1 105 ? -9.112 6.614 20.092 1.00 94.69 105 HIS A CA 1
ATOM 861 C C . HIS A 1 105 ? -8.920 6.149 21.544 1.00 94.69 105 HIS A C 1
ATOM 863 O O . HIS A 1 105 ? -7.812 6.225 22.072 1.00 94.69 105 HIS A O 1
ATOM 869 N N . GLY A 1 106 ? -9.974 5.623 22.177 1.00 95.50 106 GLY A N 1
ATOM 870 C CA . GLY A 1 106 ? -9.913 5.051 23.522 1.00 95.50 106 GLY A CA 1
ATOM 871 C C . GLY A 1 106 ? -8.942 3.874 23.626 1.00 95.50 106 GLY A C 1
ATOM 872 O O . GLY A 1 106 ? -8.153 3.824 24.566 1.00 95.50 106 GLY A O 1
ATOM 873 N N . GLU A 1 107 ? -8.936 2.971 22.641 1.00 95.62 107 GLU A N 1
ATOM 874 C CA . GLU A 1 107 ? -7.980 1.858 22.580 1.00 95.62 107 GLU A CA 1
ATOM 875 C C . GLU A 1 107 ? -6.535 2.353 22.493 1.00 95.62 107 GLU A C 1
ATOM 877 O O . GLU A 1 107 ? -5.692 1.937 23.287 1.00 95.62 107 GLU A O 1
ATOM 882 N N . VAL A 1 108 ? -6.244 3.275 21.569 1.00 94.56 108 VAL A N 1
ATOM 883 C CA . VAL A 1 108 ? -4.894 3.841 21.422 1.00 94.56 108 VAL A CA 1
ATOM 884 C C . VAL A 1 108 ? -4.455 4.514 22.718 1.00 94.56 108 VAL A C 1
ATOM 886 O O . VAL A 1 108 ? -3.334 4.297 23.173 1.00 94.56 108 VAL A O 1
ATOM 889 N N . TYR A 1 109 ? -5.347 5.275 23.351 1.00 93.81 109 TYR A N 1
ATOM 890 C CA . TYR A 1 109 ? -5.073 5.933 24.622 1.00 93.81 109 TYR A CA 1
ATOM 891 C C . TYR A 1 109 ? -4.740 4.937 25.740 1.00 93.81 109 TYR A C 1
ATOM 893 O O . TYR A 1 109 ? -3.799 5.166 26.497 1.00 93.81 109 TYR A O 1
ATOM 901 N N . GLN A 1 110 ? -5.487 3.835 25.849 1.00 93.25 110 GLN A N 1
ATOM 902 C CA . GLN A 1 110 ? -5.278 2.812 26.878 1.00 93.25 110 GLN A CA 1
ATOM 903 C C . GLN A 1 110 ? -4.000 2.000 26.650 1.00 93.25 110 GLN A C 1
ATOM 905 O O . GLN A 1 110 ? -3.261 1.751 27.597 1.00 93.25 110 GLN A O 1
ATOM 910 N N . VAL A 1 111 ? -3.734 1.598 25.405 1.00 93.31 111 VAL A N 1
ATOM 911 C CA . VAL A 1 111 ? -2.597 0.730 25.063 1.00 93.31 111 VAL A CA 1
ATOM 912 C C . VAL A 1 111 ? -1.287 1.514 25.012 1.00 93.31 111 VAL A C 1
ATOM 914 O O . VAL A 1 111 ? -0.260 1.039 25.487 1.00 93.31 111 VAL A O 1
ATOM 917 N N . CYS A 1 112 ? -1.296 2.710 24.419 1.00 91.31 112 CYS A N 1
ATOM 918 C CA . CYS A 1 112 ? -0.077 3.491 24.208 1.00 91.31 112 CYS A CA 1
ATOM 919 C C . CYS A 1 112 ? 0.169 4.497 25.342 1.00 91.31 112 CYS A C 1
ATOM 921 O O . CYS A 1 112 ? 1.319 4.774 25.677 1.00 91.31 112 CYS A O 1
ATOM 923 N N . GLY A 1 113 ? -0.889 5.006 25.977 1.00 86.00 113 GLY A N 1
ATOM 924 C CA . GLY A 1 113 ? -0.827 6.073 26.974 1.00 86.00 113 GLY A CA 1
ATOM 925 C C . GLY A 1 113 ? -1.049 7.465 26.371 1.00 86.00 113 GLY A C 1
ATOM 926 O O . GLY A 1 113 ? -0.798 7.710 25.193 1.00 86.00 113 GLY A O 1
ATOM 927 N N . LYS A 1 114 ? -1.493 8.408 27.213 1.00 79.44 114 LYS A N 1
ATOM 928 C CA . LYS A 1 114 ? -1.996 9.749 26.841 1.00 79.44 114 LYS A CA 1
ATOM 929 C C . LYS A 1 114 ? -1.095 10.579 25.911 1.00 79.44 114 LYS A C 1
ATOM 931 O O . LYS A 1 114 ? -1.603 11.393 25.147 1.00 79.44 114 LYS A O 1
ATOM 936 N N . HIS A 1 115 ? 0.223 10.399 25.988 1.00 79.50 115 HIS A N 1
ATOM 937 C CA . HIS A 1 115 ? 1.208 11.225 25.276 1.00 79.50 115 HIS A CA 1
ATOM 938 C C . HIS A 1 115 ? 2.279 10.405 24.552 1.00 79.50 115 HIS A C 1
ATOM 940 O O . HIS A 1 115 ? 3.355 10.920 24.259 1.00 79.50 115 HIS A O 1
ATOM 946 N N . LYS A 1 116 ? 2.021 9.121 24.287 1.00 84.44 116 LYS A N 1
ATOM 947 C CA . LYS A 1 116 ? 2.973 8.264 23.577 1.00 84.44 116 LYS A CA 1
ATOM 948 C C . LYS A 1 116 ? 2.398 7.847 22.236 1.00 84.44 116 LYS A C 1
ATOM 950 O O . LYS A 1 116 ? 1.226 7.494 22.121 1.00 84.44 116 LYS A O 1
ATOM 955 N N . HIS A 1 117 ? 3.250 7.872 21.222 1.00 87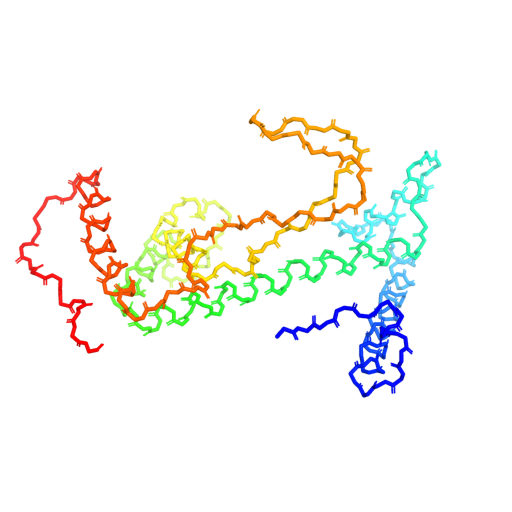.12 117 HIS A N 1
ATOM 956 C CA . HIS A 1 117 ? 2.908 7.324 19.921 1.00 87.12 117 HIS A CA 1
ATOM 957 C C . HIS A 1 117 ? 2.908 5.790 19.969 1.00 87.12 117 HIS A C 1
ATOM 959 O O . HIS A 1 117 ? 3.667 5.205 20.749 1.00 87.12 117 HIS A O 1
ATOM 965 N N . PRO A 1 118 ? 2.092 5.129 19.128 1.00 89.44 118 PRO A N 1
ATOM 966 C CA . PRO A 1 118 ? 2.194 3.691 18.931 1.00 89.44 118 PRO A CA 1
ATOM 967 C C . PRO A 1 118 ? 3.616 3.290 18.522 1.00 89.44 118 PRO A C 1
ATOM 969 O O . PRO A 1 118 ? 4.223 3.926 17.660 1.00 89.44 118 PRO A O 1
ATOM 972 N N . ASN A 1 119 ? 4.132 2.223 19.127 1.00 88.94 119 ASN A N 1
ATOM 973 C CA . ASN A 1 119 ? 5.400 1.589 18.767 1.00 88.94 119 ASN A CA 1
ATOM 974 C C . ASN A 1 119 ? 5.139 0.148 18.289 1.00 88.94 119 ASN A C 1
ATOM 976 O O . ASN A 1 119 ? 4.022 -0.355 18.418 1.00 88.94 119 ASN A O 1
ATOM 980 N N . ALA A 1 120 ? 6.158 -0.516 17.737 1.00 88.56 120 ALA A N 1
ATOM 981 C CA . ALA A 1 120 ? 6.015 -1.851 17.148 1.00 88.56 120 ALA A CA 1
ATOM 982 C C . ALA A 1 120 ? 5.462 -2.904 18.128 1.00 88.56 120 ALA A C 1
ATOM 984 O O . ALA A 1 120 ? 4.658 -3.744 17.731 1.00 88.56 120 ALA A O 1
ATOM 985 N N . GLU A 1 121 ? 5.846 -2.826 19.403 1.00 87.88 121 GLU A N 1
ATOM 986 C CA . GLU A 1 121 ? 5.410 -3.746 20.462 1.00 87.88 121 GLU A CA 1
ATOM 987 C C . GLU A 1 121 ? 3.900 -3.621 20.722 1.00 87.88 121 GLU A C 1
ATOM 989 O O . GLU A 1 121 ? 3.179 -4.616 20.825 1.00 87.88 121 GLU A O 1
ATOM 994 N N . ASN A 1 122 ? 3.398 -2.386 20.726 1.00 88.12 122 ASN A N 1
ATOM 995 C CA . ASN A 1 122 ? 2.017 -2.070 21.067 1.00 88.12 122 ASN A CA 1
ATOM 996 C C . ASN A 1 122 ? 1.029 -2.322 19.919 1.00 88.12 122 ASN A C 1
ATOM 998 O O . ASN A 1 122 ? -0.167 -2.479 20.173 1.00 88.12 122 ASN A O 1
ATOM 1002 N N . LEU A 1 123 ? 1.490 -2.367 18.661 1.00 88.38 123 LEU A N 1
ATOM 1003 C CA . LEU A 1 123 ? 0.614 -2.516 17.488 1.00 88.38 123 LEU A CA 1
ATOM 1004 C C . LEU A 1 123 ? -0.243 -3.786 17.543 1.00 88.38 123 LEU A C 1
ATOM 1006 O O . LEU A 1 123 ? -1.401 -3.764 17.127 1.00 88.38 123 LEU A O 1
ATOM 1010 N N . SER A 1 124 ? 0.305 -4.880 18.078 1.00 89.31 124 SER A N 1
ATOM 1011 C CA . SER A 1 124 ? -0.403 -6.161 18.209 1.00 89.31 124 SER A CA 1
ATOM 1012 C C . SER A 1 124 ? -1.627 -6.085 19.137 1.00 89.31 124 SER A C 1
ATOM 1014 O O . SER A 1 124 ? -2.589 -6.838 18.966 1.00 89.31 124 SER A O 1
ATOM 1016 N N . SER A 1 125 ? -1.622 -5.130 20.070 1.00 93.00 125 SER A N 1
ATOM 1017 C CA . SER A 1 125 ? -2.683 -4.907 21.053 1.00 93.00 125 SER A CA 1
ATOM 1018 C C . SER A 1 125 ? -3.805 -3.989 20.549 1.00 93.00 125 SER A C 1
ATOM 1020 O O . SER A 1 125 ? -4.860 -3.939 21.178 1.00 93.00 125 SER A O 1
ATOM 1022 N N . LEU A 1 126 ? -3.626 -3.300 19.413 1.00 94.94 126 LEU A N 1
ATOM 1023 C CA . LEU A 1 126 ? -4.622 -2.392 18.821 1.00 94.94 126 LEU A CA 1
ATOM 1024 C C . LEU A 1 126 ? -5.671 -3.156 17.987 1.00 94.94 126 LEU A C 1
ATOM 1026 O O . LEU A 1 126 ? -5.698 -3.108 16.750 1.00 94.94 126 LEU A O 1
ATOM 1030 N N . LYS A 1 127 ? -6.532 -3.918 18.665 1.00 95.50 127 LYS A N 1
ATOM 1031 C CA . LYS A 1 127 ? -7.530 -4.805 18.049 1.00 95.50 127 LYS A CA 1
ATOM 1032 C C . LYS A 1 127 ? -8.620 -4.033 17.304 1.00 95.50 127 LYS A C 1
ATOM 1034 O O . LYS A 1 127 ? -8.987 -4.434 16.200 1.00 95.50 127 LYS A O 1
ATOM 1039 N N . ILE A 1 128 ? -9.133 -2.945 17.869 1.00 96.12 128 ILE A N 1
ATOM 1040 C CA . ILE A 1 128 ? -10.173 -2.096 17.279 1.00 96.12 128 ILE A CA 1
ATOM 1041 C C . ILE A 1 128 ? -9.627 -1.374 16.054 1.00 96.12 128 ILE A C 1
ATOM 1043 O O . ILE A 1 128 ? -10.268 -1.419 15.004 1.00 96.12 128 ILE A O 1
ATOM 1047 N N . VAL A 1 129 ? -8.431 -0.787 16.135 1.00 96.38 129 VAL A N 1
ATOM 1048 C CA . VAL A 1 129 ? -7.790 -0.168 14.962 1.00 96.38 129 VAL A CA 1
ATOM 1049 C C . VAL A 1 129 ? -7.609 -1.198 13.841 1.00 96.38 129 VAL A C 1
ATOM 1051 O O . VAL A 1 129 ? -7.958 -0.932 12.691 1.00 96.38 129 VAL A O 1
ATOM 1054 N N . ASN A 1 130 ? -7.149 -2.410 14.167 1.00 95.44 130 ASN A N 1
ATOM 1055 C CA . ASN A 1 130 ? -7.013 -3.489 13.188 1.00 95.44 130 ASN A CA 1
ATOM 1056 C C . ASN A 1 130 ? -8.363 -3.894 12.565 1.00 95.44 130 ASN A C 1
ATOM 1058 O O . ASN A 1 130 ? -8.444 -4.118 11.357 1.00 95.44 130 ASN A O 1
ATOM 1062 N N . MET A 1 131 ? -9.439 -3.959 13.357 1.00 95.88 131 MET A N 1
ATOM 1063 C CA . MET A 1 131 ? -10.788 -4.214 12.835 1.00 95.88 131 MET A CA 1
ATOM 1064 C C . MET A 1 131 ? -11.242 -3.116 11.868 1.00 95.88 131 MET A C 1
ATOM 1066 O O . MET A 1 131 ? -11.762 -3.440 10.803 1.00 95.88 131 MET A O 1
ATOM 1070 N N . VAL A 1 132 ? -11.000 -1.839 12.187 1.00 96.69 132 VAL A N 1
ATOM 1071 C CA . VAL A 1 132 ? -11.331 -0.707 11.304 1.00 96.69 132 VAL A CA 1
ATOM 1072 C C . VAL A 1 132 ? -10.591 -0.819 9.971 1.00 96.69 132 VAL A C 1
ATOM 1074 O O . VAL A 1 132 ? -11.208 -0.691 8.913 1.00 96.69 132 VAL A O 1
ATOM 1077 N N . LEU A 1 133 ? -9.285 -1.104 9.995 1.00 95.69 133 LEU A N 1
ATOM 1078 C CA . LEU A 1 133 ? -8.488 -1.254 8.773 1.00 95.69 133 LEU A CA 1
ATOM 1079 C C . LEU A 1 133 ? -8.965 -2.439 7.923 1.00 95.69 133 LEU A C 1
ATOM 1081 O O . LEU A 1 133 ? -9.130 -2.301 6.711 1.00 95.69 133 LEU A O 1
ATOM 1085 N N . LYS A 1 134 ? -9.246 -3.587 8.550 1.00 94.31 134 LYS A N 1
ATOM 1086 C CA . LYS A 1 134 ? -9.764 -4.777 7.857 1.00 94.31 134 LYS A CA 1
ATOM 1087 C C . LYS A 1 134 ? -11.142 -4.543 7.248 1.00 94.31 134 LYS A C 1
ATOM 1089 O O . LYS A 1 134 ? -11.379 -4.955 6.117 1.00 94.31 134 LYS A O 1
ATOM 1094 N N . GLU A 1 135 ? -12.034 -3.867 7.963 1.00 94.38 135 GLU A N 1
ATOM 1095 C CA . GLU A 1 135 ? -13.365 -3.555 7.443 1.00 94.38 135 GLU A CA 1
ATOM 1096 C C . GLU A 1 135 ? -13.295 -2.527 6.309 1.00 94.38 135 GLU A C 1
ATOM 1098 O O . GLU A 1 135 ? -13.997 -2.660 5.306 1.00 94.38 135 GLU A O 1
ATOM 1103 N N . THR A 1 136 ? -12.376 -1.564 6.404 1.00 94.94 136 THR A N 1
ATOM 1104 C CA . THR A 1 136 ? -12.093 -0.630 5.307 1.00 94.94 136 THR A CA 1
ATOM 1105 C C . THR A 1 136 ? -11.605 -1.380 4.070 1.00 94.94 136 THR A C 1
ATOM 1107 O O . THR A 1 136 ? -12.123 -1.145 2.984 1.00 94.94 136 THR A O 1
ATOM 1110 N N . LEU A 1 137 ? -10.678 -2.333 4.219 1.00 90.94 137 LEU A N 1
ATOM 1111 C CA . LEU A 1 137 ? -10.219 -3.188 3.117 1.00 90.94 137 LEU A CA 1
ATOM 1112 C C . LEU A 1 137 ? -11.344 -4.050 2.530 1.00 90.94 137 LEU A C 1
ATOM 1114 O O . LEU A 1 137 ? -11.371 -4.270 1.322 1.00 90.94 137 LEU A O 1
ATOM 1118 N N . ARG A 1 138 ? -12.279 -4.525 3.361 1.00 90.56 138 ARG A N 1
ATOM 1119 C CA . ARG A 1 138 ? -13.435 -5.314 2.912 1.00 90.56 138 ARG A CA 1
ATOM 1120 C C . ARG A 1 138 ? -14.425 -4.478 2.093 1.00 90.56 138 ARG A C 1
ATOM 1122 O O . ARG A 1 138 ? -15.017 -4.997 1.149 1.00 90.56 138 ARG A O 1
ATOM 1129 N N . LEU A 1 139 ? -14.638 -3.216 2.471 1.00 88.62 139 LEU A N 1
ATOM 1130 C CA . LEU A 1 139 ? -15.590 -2.305 1.821 1.00 88.62 139 LEU A CA 1
ATOM 1131 C C . LEU A 1 139 ? -14.991 -1.574 0.611 1.00 88.62 139 LEU A C 1
ATOM 1133 O O . LEU A 1 139 ? -15.652 -1.450 -0.418 1.00 88.62 139 LEU A O 1
ATOM 1137 N N . TYR A 1 140 ? -13.748 -1.109 0.736 1.00 89.44 140 TYR A N 1
ATOM 1138 C CA . TYR A 1 140 ? -13.048 -0.259 -0.228 1.00 89.44 140 TYR A CA 1
ATOM 1139 C C . TYR A 1 140 ? -11.618 -0.772 -0.481 1.00 89.44 140 TYR A C 1
ATOM 1141 O O . TYR A 1 140 ? -10.642 -0.103 -0.127 1.00 89.44 140 TYR A O 1
ATOM 1149 N N . PRO A 1 141 ? -11.458 -1.966 -1.083 1.00 86.81 141 PRO A N 1
ATOM 1150 C CA . PRO A 1 141 ? -10.138 -2.515 -1.378 1.00 86.81 141 PRO A CA 1
ATOM 1151 C C . PRO A 1 141 ? -9.390 -1.628 -2.394 1.00 86.81 141 PRO A C 1
ATOM 1153 O O . PRO A 1 141 ? -9.907 -1.408 -3.493 1.00 86.81 141 PRO A O 1
ATOM 1156 N N . PRO A 1 142 ? -8.159 -1.155 -2.094 1.00 85.69 142 PRO A N 1
ATOM 1157 C CA . PRO A 1 142 ? -7.393 -0.321 -3.025 1.00 85.69 142 PRO A CA 1
ATOM 1158 C C . PRO A 1 142 ? -7.037 -1.021 -4.344 1.00 85.69 142 PRO A C 1
ATOM 1160 O O . PRO A 1 142 ? -6.916 -0.364 -5.375 1.00 85.69 142 PRO A O 1
ATOM 1163 N N . ALA A 1 143 ? -6.880 -2.348 -4.320 1.00 82.06 143 ALA A N 1
ATOM 1164 C CA . ALA A 1 143 ? -6.600 -3.170 -5.493 1.00 82.06 143 ALA A CA 1
ATOM 1165 C C . ALA A 1 143 ? -7.790 -4.095 -5.790 1.00 82.06 143 ALA A C 1
ATOM 1167 O O . ALA A 1 143 ? -8.042 -5.052 -5.061 1.00 82.06 143 ALA A O 1
ATOM 1168 N N . LEU A 1 144 ? -8.524 -3.807 -6.870 1.00 77.75 144 LEU A N 1
ATOM 1169 C CA . LEU A 1 144 ? -9.741 -4.545 -7.235 1.00 77.75 144 LEU A CA 1
ATOM 1170 C C . LEU A 1 144 ? -9.450 -5.915 -7.862 1.00 77.75 144 LEU A C 1
ATOM 1172 O O . LEU A 1 144 ? -10.188 -6.876 -7.639 1.00 77.75 144 LEU A O 1
ATOM 1176 N N . PHE A 1 145 ? -8.390 -6.006 -8.661 1.00 77.38 145 PHE A N 1
ATOM 1177 C CA . PHE A 1 145 ? -8.000 -7.224 -9.360 1.00 77.38 145 PHE A CA 1
ATOM 1178 C C . PHE A 1 145 ? -6.491 -7.281 -9.576 1.00 77.38 145 PHE A C 1
ATOM 1180 O O . PHE A 1 145 ? -5.826 -6.255 -9.719 1.00 77.38 145 PHE A O 1
ATOM 1187 N N . ILE A 1 146 ? -5.972 -8.502 -9.646 1.00 79.00 146 ILE A N 1
ATOM 1188 C CA . ILE A 1 146 ? -4.603 -8.799 -10.061 1.00 79.00 146 ILE A CA 1
ATOM 1189 C C . ILE A 1 146 ? -4.677 -9.552 -11.386 1.00 79.00 146 ILE A C 1
ATOM 1191 O O . ILE A 1 146 ? -5.438 -10.510 -11.525 1.00 79.00 146 ILE A O 1
ATOM 1195 N N . ASN A 1 147 ? -3.880 -9.127 -12.360 1.00 82.44 147 ASN A N 1
ATOM 1196 C CA . ASN A 1 147 ? -3.803 -9.793 -13.657 1.00 82.44 147 ASN A CA 1
ATOM 1197 C C . ASN A 1 147 ? -2.830 -10.970 -13.569 1.00 82.44 147 ASN A C 1
ATOM 1199 O O . ASN A 1 147 ? -1.725 -10.829 -13.046 1.00 82.44 147 ASN A O 1
ATOM 1203 N N . ARG A 1 148 ? -3.231 -12.123 -14.096 1.00 84.31 148 ARG A N 1
ATOM 1204 C CA . ARG A 1 148 ? -2.405 -13.328 -14.198 1.00 84.31 148 ARG A CA 1
ATOM 1205 C C . ARG A 1 148 ? -2.414 -13.817 -15.634 1.00 84.31 148 ARG A C 1
ATOM 1207 O O . ARG A 1 148 ? -3.474 -13.866 -16.239 1.00 84.31 148 ARG A O 1
ATOM 1214 N N . THR A 1 149 ? -1.267 -14.216 -16.159 1.00 87.75 149 THR A N 1
ATOM 1215 C CA . THR A 1 149 ? -1.178 -14.900 -17.454 1.00 87.75 149 THR A CA 1
ATOM 1216 C C . THR A 1 149 ? -0.701 -16.321 -17.206 1.00 87.75 149 THR A C 1
ATOM 1218 O O . THR A 1 149 ? 0.165 -16.547 -16.359 1.00 87.75 149 THR A O 1
ATOM 1221 N N . VAL A 1 150 ? -1.307 -17.275 -17.904 1.00 89.44 150 VAL A N 1
ATOM 1222 C CA . VAL A 1 150 ? -0.970 -18.692 -17.785 1.00 89.44 150 VAL A CA 1
ATOM 1223 C C . VAL A 1 150 ? 0.274 -18.981 -18.626 1.00 89.44 150 VAL A C 1
ATOM 1225 O O . VAL A 1 150 ? 0.300 -18.672 -19.813 1.00 89.44 150 VAL A O 1
ATOM 1228 N N . THR A 1 151 ? 1.319 -19.526 -17.997 1.00 91.25 151 THR A N 1
ATOM 1229 C CA . THR A 1 151 ? 2.609 -19.831 -18.648 1.00 91.25 151 THR A CA 1
ATOM 1230 C C . THR A 1 151 ? 2.697 -21.256 -19.194 1.00 91.25 151 THR A C 1
ATOM 1232 O O . THR A 1 151 ? 3.586 -21.552 -19.983 1.00 91.25 151 THR A O 1
ATOM 1235 N N . ARG A 1 152 ? 1.793 -22.139 -18.764 1.00 92.19 152 ARG A N 1
ATOM 1236 C CA . ARG A 1 152 ? 1.658 -23.536 -19.197 1.00 92.19 152 ARG A CA 1
ATOM 1237 C C . ARG A 1 152 ? 0.218 -23.983 -19.000 1.00 92.19 152 ARG A C 1
ATOM 1239 O O . ARG A 1 152 ? -0.429 -23.462 -18.096 1.00 92.19 152 ARG A O 1
ATOM 1246 N N . ASP A 1 153 ? -0.248 -24.954 -19.769 1.00 92.62 153 ASP A N 1
ATOM 1247 C CA . ASP A 1 153 ? -1.606 -25.480 -19.630 1.00 92.62 153 ASP A CA 1
ATOM 1248 C C . ASP A 1 153 ? -1.882 -25.911 -18.181 1.00 92.62 153 ASP A C 1
ATOM 1250 O O . ASP A 1 153 ? -1.092 -26.625 -17.554 1.00 92.62 153 ASP A O 1
ATOM 1254 N N . VAL A 1 154 ? -2.984 -25.416 -17.618 1.00 92.88 154 VAL A N 1
ATOM 1255 C CA . VAL A 1 154 ? -3.351 -25.620 -16.214 1.00 92.88 154 VAL A CA 1
ATOM 1256 C C . VAL A 1 154 ? -4.811 -26.017 -16.112 1.00 92.88 154 VAL A C 1
ATOM 1258 O O . VAL A 1 154 ? -5.692 -25.369 -16.670 1.00 92.88 154 VAL A O 1
ATOM 1261 N N . LYS A 1 155 ? -5.073 -27.037 -15.295 1.00 93.00 155 LYS A N 1
ATOM 1262 C CA . LYS A 1 155 ? -6.423 -27.413 -14.890 1.00 93.00 155 LYS A CA 1
ATOM 1263 C C . LYS A 1 155 ? -6.801 -26.717 -13.586 1.00 93.00 155 LYS A C 1
ATOM 1265 O O . LYS A 1 155 ? -6.226 -26.997 -12.535 1.00 93.00 155 LYS A O 1
ATOM 1270 N N . LEU A 1 156 ? -7.780 -25.819 -13.644 1.00 88.38 156 LEU A N 1
ATOM 1271 C CA . LEU A 1 156 ? -8.338 -25.128 -12.485 1.00 88.38 156 LEU A CA 1
ATOM 1272 C C . LEU A 1 156 ? -9.718 -25.708 -12.152 1.00 88.38 156 LEU A C 1
ATOM 1274 O O . LEU A 1 156 ? -10.744 -25.328 -12.722 1.00 88.38 156 LEU A O 1
ATOM 1278 N N . GLY A 1 157 ? -9.748 -26.666 -11.225 1.00 88.44 157 GLY A N 1
ATOM 1279 C CA . GLY A 1 157 ? -10.960 -27.418 -10.902 1.00 88.44 157 GLY A CA 1
ATOM 1280 C C . GLY A 1 157 ? -11.435 -28.241 -12.102 1.00 88.44 157 GLY A C 1
ATOM 1281 O O . GLY A 1 157 ? -10.795 -29.218 -12.482 1.00 88.44 157 GLY A O 1
ATOM 1282 N N . LYS A 1 158 ? -12.568 -27.848 -12.693 1.00 92.50 158 LYS A N 1
ATOM 1283 C CA . LYS A 1 158 ? -13.128 -28.486 -13.899 1.00 92.50 158 LYS A CA 1
ATOM 1284 C C . LYS A 1 158 ? -12.766 -27.761 -15.201 1.00 92.50 158 LYS A C 1
ATOM 1286 O O . LYS A 1 158 ? -13.190 -28.214 -16.256 1.00 92.50 158 LYS A O 1
ATOM 1291 N N . LEU A 1 159 ? -12.053 -26.637 -15.127 1.00 90.69 159 LEU A N 1
ATOM 1292 C CA . LEU A 1 159 ? -11.705 -25.825 -16.289 1.00 90.69 159 LEU A CA 1
ATOM 1293 C C . LEU A 1 159 ? -10.273 -26.118 -16.734 1.00 90.69 159 LEU A C 1
ATOM 1295 O O . LEU A 1 159 ? -9.346 -25.958 -15.943 1.00 90.69 159 LEU A O 1
ATOM 1299 N N . ASP A 1 160 ? -10.101 -26.478 -17.999 1.00 93.12 160 ASP A N 1
ATOM 1300 C CA . ASP A 1 160 ? -8.790 -26.571 -18.636 1.00 93.12 160 ASP A CA 1
ATOM 1301 C C . ASP A 1 160 ? -8.443 -25.213 -19.263 1.00 93.12 160 ASP A C 1
ATOM 1303 O O . ASP A 1 160 ? -9.203 -24.669 -20.068 1.00 93.12 160 ASP A O 1
ATOM 1307 N N . ILE A 1 161 ? -7.326 -24.626 -18.834 1.00 91.50 161 ILE A N 1
ATOM 1308 C CA . ILE A 1 161 ? -6.886 -23.288 -19.228 1.00 91.50 161 ILE A CA 1
ATOM 1309 C C . ILE A 1 161 ? -5.577 -23.414 -20.0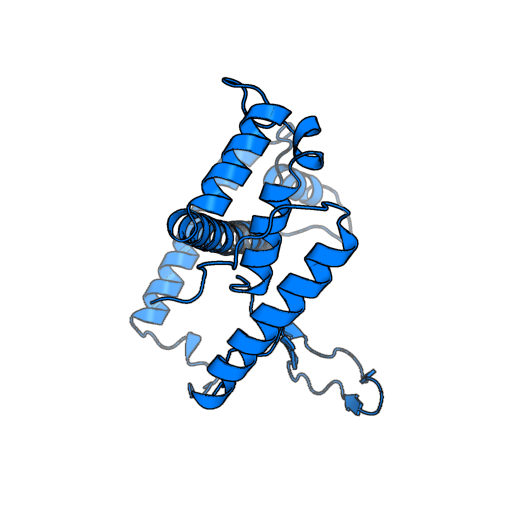19 1.00 91.50 161 ILE A C 1
ATOM 1311 O O . ILE A 1 161 ? -4.549 -23.734 -19.415 1.00 91.50 161 ILE A O 1
ATOM 1315 N N . PRO A 1 162 ? -5.588 -23.163 -21.339 1.00 90.44 162 PRO A N 1
ATOM 1316 C CA . PRO A 1 162 ? -4.394 -23.276 -22.167 1.00 90.44 162 PRO A CA 1
ATOM 1317 C C . PRO A 1 162 ? -3.448 -22.080 -21.987 1.00 90.44 162 PRO A C 1
ATOM 1319 O O . PRO A 1 162 ? -3.869 -20.972 -21.643 1.00 90.44 162 PRO A O 1
ATOM 1322 N N . ALA A 1 163 ? -2.166 -22.287 -22.282 1.00 89.81 163 ALA A N 1
ATOM 1323 C CA . ALA A 1 163 ? -1.137 -21.252 -22.347 1.00 89.81 163 ALA A CA 1
ATOM 1324 C C . ALA A 1 163 ? -1.235 -20.427 -23.644 1.00 89.81 163 ALA A C 1
ATOM 1326 O O . ALA A 1 163 ? -0.304 -20.351 -24.441 1.00 89.81 163 ALA A O 1
ATOM 1327 N N . ASP A 1 164 ? -2.381 -19.788 -23.861 1.00 86.75 164 ASP A N 1
ATOM 1328 C CA . ASP A 1 164 ? -2.688 -19.006 -25.065 1.00 86.75 164 ASP A CA 1
ATOM 1329 C C . ASP A 1 164 ? -2.337 -17.511 -24.938 1.00 86.75 164 ASP A C 1
ATOM 1331 O O . ASP A 1 164 ? -2.755 -16.682 -25.749 1.00 86.75 164 ASP A O 1
ATOM 1335 N N . GLY A 1 165 ? -1.585 -17.146 -23.895 1.00 80.44 165 GLY A N 1
ATOM 1336 C CA . GLY A 1 165 ? -1.174 -15.770 -23.619 1.00 80.44 165 GLY A CA 1
ATOM 1337 C C . GLY A 1 165 ? -2.294 -14.862 -23.100 1.00 80.44 165 GLY A C 1
ATOM 1338 O O . GLY A 1 165 ? -2.054 -13.668 -22.894 1.00 80.44 165 GLY A O 1
ATOM 1339 N N . LYS A 1 166 ? -3.505 -15.381 -22.846 1.00 83.06 166 LYS A N 1
ATOM 1340 C CA . LYS A 1 166 ? -4.590 -14.582 -22.265 1.00 83.06 166 LYS A CA 1
ATOM 1341 C C . LYS A 1 166 ? -4.323 -14.261 -20.797 1.00 83.06 166 LYS A C 1
ATOM 1343 O O . LYS A 1 166 ? -3.851 -15.091 -20.016 1.00 83.06 166 LYS A O 1
ATOM 1348 N N . SER A 1 167 ? -4.678 -13.036 -20.414 1.00 80.00 167 SER A N 1
ATOM 1349 C CA . SER A 1 167 ? -4.666 -12.605 -19.019 1.00 80.00 167 SER A CA 1
ATOM 1350 C C . SER A 1 167 ? -6.023 -12.844 -18.359 1.00 80.00 167 SER A C 1
ATOM 1352 O O . SER A 1 167 ? -7.063 -12.422 -18.859 1.00 80.00 167 SER A O 1
ATOM 1354 N N . TYR A 1 168 ? -5.988 -13.471 -17.193 1.00 83.00 168 TYR A N 1
ATOM 1355 C CA . TYR A 1 168 ? -7.110 -13.732 -16.307 1.00 83.00 168 TYR A CA 1
ATOM 1356 C C . TYR A 1 168 ? -7.061 -12.754 -15.128 1.00 83.00 168 TYR A C 1
ATOM 1358 O O . TYR A 1 168 ? -6.002 -12.504 -14.547 1.00 83.00 168 TYR A O 1
ATOM 1366 N N . HIS A 1 169 ? -8.211 -12.186 -14.770 1.00 80.56 169 HIS A N 1
ATOM 1367 C CA . HIS A 1 169 ? -8.331 -11.257 -13.649 1.00 80.56 169 HIS A CA 1
ATOM 1368 C C . HIS A 1 169 ? -8.730 -12.015 -12.384 1.00 80.56 169 HIS A C 1
ATOM 1370 O O . HIS A 1 169 ? -9.824 -12.573 -12.313 1.00 80.56 169 HIS A O 1
ATOM 1376 N N . LEU A 1 170 ? -7.871 -11.997 -11.369 1.00 75.94 170 LEU A N 1
ATOM 1377 C CA . LEU A 1 170 ? -8.206 -12.505 -10.045 1.00 75.94 170 LEU A CA 1
ATOM 1378 C C . LEU A 1 170 ? -8.740 -11.345 -9.200 1.00 75.94 170 LEU A C 1
ATOM 1380 O O . LEU A 1 170 ? -7.983 -10.449 -8.824 1.00 75.94 170 LEU A O 1
ATOM 1384 N N . GLY A 1 171 ? -10.051 -11.323 -8.959 1.00 70.06 171 GLY A N 1
ATOM 1385 C CA . GLY A 1 171 ? -10.699 -10.291 -8.146 1.00 70.06 171 GLY A CA 1
ATOM 1386 C C . GLY A 1 171 ? -10.405 -10.479 -6.657 1.00 70.06 171 GLY A C 1
ATOM 1387 O O . GLY A 1 171 ? -10.522 -11.590 -6.149 1.00 70.06 171 GLY A O 1
ATOM 1388 N N . ALA A 1 172 ? -10.055 -9.398 -5.955 1.00 60.88 172 ALA A N 1
ATOM 1389 C CA . ALA A 1 172 ? -9.733 -9.454 -4.526 1.00 60.88 172 ALA A CA 1
ATOM 1390 C C . ALA A 1 172 ? -10.972 -9.657 -3.629 1.00 60.88 172 ALA A C 1
ATOM 1392 O O . ALA A 1 172 ? -10.826 -10.136 -2.514 1.00 60.88 172 ALA A O 1
ATOM 1393 N N . TYR A 1 173 ? -12.176 -9.332 -4.111 1.00 50.78 173 TYR A N 1
ATOM 1394 C CA . TYR A 1 173 ? -13.490 -9.728 -3.583 1.00 50.78 173 TYR A CA 1
ATOM 1395 C C . TYR A 1 173 ? -14.540 -9.166 -4.565 1.00 50.78 173 TYR A C 1
ATOM 1397 O O . TYR A 1 173 ? -14.490 -7.990 -4.921 1.00 50.78 173 TYR A O 1
ATOM 1405 N N . PHE A 1 174 ? -15.486 -9.982 -5.029 1.00 42.22 174 PHE A N 1
ATOM 1406 C CA . PHE A 1 174 ? -16.655 -9.550 -5.812 1.00 42.22 174 PHE A CA 1
ATOM 1407 C C . PHE A 1 174 ? -17.868 -9.877 -4.929 1.00 42.22 174 PHE A C 1
ATOM 1409 O O . PHE A 1 174 ? -18.056 -11.054 -4.622 1.00 42.22 174 PHE A O 1
ATOM 1416 N N . PRO A 1 175 ? -18.639 -8.888 -4.429 1.00 44.81 175 PRO A N 1
ATOM 1417 C CA . PRO A 1 175 ? -19.645 -8.263 -5.286 1.00 44.81 175 PRO A CA 1
ATOM 1418 C C . PRO A 1 175 ? -19.988 -6.812 -4.882 1.00 44.81 175 PRO A C 1
ATOM 1420 O O . PRO A 1 175 ? -20.705 -6.591 -3.913 1.00 44.81 175 PRO A O 1
ATOM 1423 N N . LEU A 1 176 ? -19.564 -5.811 -5.656 1.00 37.31 176 LEU A N 1
ATOM 1424 C CA . LEU A 1 176 ? -20.169 -4.462 -5.590 1.00 37.31 176 LEU A CA 1
ATOM 1425 C C . LEU A 1 176 ? -20.147 -3.702 -6.928 1.00 37.31 176 LEU A C 1
ATOM 1427 O O . LEU A 1 176 ? -20.621 -2.576 -7.004 1.00 37.31 176 LEU A O 1
ATOM 1431 N N . GLY A 1 177 ? -19.662 -4.321 -8.010 1.00 40.16 177 GLY A N 1
ATOM 1432 C CA . GLY A 1 177 ? -19.520 -3.648 -9.305 1.00 40.16 177 GLY A CA 1
ATOM 1433 C C . GLY A 1 177 ? -20.781 -3.579 -10.172 1.00 40.16 177 GLY A C 1
ATOM 1434 O O . GLY A 1 177 ? -20.819 -2.767 -11.087 1.00 40.16 177 GLY A O 1
ATOM 1435 N N . LEU A 1 178 ? -21.805 -4.404 -9.921 1.00 35.88 178 LEU A N 1
ATOM 1436 C CA . LEU A 1 178 ? -23.057 -4.423 -10.697 1.00 35.88 178 LEU A CA 1
ATOM 1437 C C . LEU A 1 178 ? -24.231 -4.875 -9.816 1.00 35.88 178 LEU A C 1
ATOM 1439 O O . LEU A 1 178 ? -24.805 -5.946 -9.995 1.00 35.88 178 LEU A O 1
ATOM 1443 N N . ALA A 1 179 ? -24.574 -4.072 -8.817 1.00 33.06 179 ALA A N 1
ATOM 1444 C CA . ALA A 1 179 ? -25.770 -4.274 -8.016 1.00 33.06 179 ALA A CA 1
ATOM 1445 C C . ALA A 1 179 ? -26.840 -3.279 -8.480 1.00 33.06 179 ALA A C 1
ATOM 1447 O O . ALA A 1 179 ? -26.799 -2.105 -8.121 1.00 33.06 179 ALA A O 1
ATOM 1448 N N . LEU A 1 180 ? -27.815 -3.760 -9.262 1.00 35.09 180 LEU A N 1
ATOM 1449 C CA . LEU A 1 180 ? -29.122 -3.107 -9.395 1.00 35.09 180 LEU A CA 1
ATOM 1450 C C . LEU A 1 180 ? -29.617 -2.668 -7.996 1.00 35.09 180 LEU A C 1
ATOM 1452 O O . LEU A 1 180 ? -29.345 -3.379 -7.022 1.00 35.09 180 LEU A O 1
ATOM 1456 N N . PRO A 1 181 ? -30.379 -1.566 -7.863 1.00 41.22 181 PRO A N 1
ATOM 1457 C CA . PRO A 1 181 ? -30.824 -1.021 -6.569 1.00 41.22 181 PRO A CA 1
ATOM 1458 C C . PRO A 1 181 ? -31.449 -2.047 -5.594 1.00 41.22 181 PRO A C 1
ATOM 1460 O O . PRO A 1 181 ? -31.374 -1.893 -4.376 1.00 41.22 181 PRO A O 1
ATOM 1463 N N . SER A 1 182 ? -31.991 -3.159 -6.103 1.00 37.00 182 SER A N 1
ATOM 1464 C CA . SER A 1 182 ? -32.550 -4.278 -5.327 1.00 37.00 182 SER A CA 1
ATOM 1465 C C . SER A 1 182 ? -31.520 -5.151 -4.579 1.00 37.00 182 SER A C 1
ATOM 1467 O O . SER A 1 182 ? -31.886 -5.949 -3.707 1.00 37.00 182 SER A O 1
ATOM 1469 N N . VAL A 1 183 ? -30.229 -5.040 -4.900 1.00 37.28 183 VAL A N 1
ATOM 1470 C CA . VAL A 1 183 ? -29.133 -5.799 -4.274 1.00 37.28 183 VAL A CA 1
ATOM 1471 C C . VAL A 1 183 ? -28.516 -5.017 -3.110 1.00 37.28 183 VAL A C 1
ATOM 1473 O O . VAL A 1 183 ? -28.224 -5.619 -2.079 1.00 37.28 183 VAL A O 1
ATOM 1476 N N . LEU A 1 184 ? -28.468 -3.682 -3.181 1.00 39.59 184 LEU A N 1
ATOM 1477 C CA . LEU A 1 184 ? -28.080 -2.808 -2.061 1.00 39.59 184 LEU A CA 1
ATOM 1478 C C . LEU A 1 184 ? -28.952 -3.050 -0.816 1.00 39.59 184 LEU A C 1
ATOM 1480 O O . LEU A 1 184 ? -28.438 -3.221 0.287 1.00 39.59 184 LEU A O 1
ATOM 1484 N N . GLY A 1 185 ? -30.268 -3.204 -0.995 1.00 41.00 185 GLY A N 1
ATOM 1485 C CA . GLY A 1 185 ? -31.184 -3.542 0.102 1.00 41.00 185 GLY A CA 1
ATOM 1486 C C . GLY A 1 185 ? -30.994 -4.955 0.677 1.00 41.00 185 GLY A C 1
ATOM 1487 O O . GLY A 1 185 ? -31.352 -5.221 1.825 1.00 41.00 185 GLY A O 1
ATOM 1488 N N . ARG A 1 186 ? -30.429 -5.897 -0.089 1.00 38.38 186 ARG A N 1
ATOM 1489 C CA . ARG A 1 186 ? -30.071 -7.241 0.404 1.00 38.38 186 ARG A CA 1
ATOM 1490 C C . ARG A 1 186 ? -28.717 -7.239 1.108 1.00 38.38 186 ARG A C 1
ATOM 1492 O O . ARG A 1 186 ? -28.601 -7.875 2.147 1.00 38.38 186 ARG A O 1
ATOM 1499 N N . ILE A 1 187 ? -27.764 -6.441 0.632 1.00 37.66 187 ILE A N 1
ATOM 1500 C CA . ILE A 1 187 ? -26.466 -6.221 1.278 1.00 37.66 187 ILE A CA 1
ATOM 1501 C C . ILE A 1 187 ? -26.644 -5.503 2.617 1.00 37.66 187 ILE A C 1
ATOM 1503 O O . ILE A 1 187 ? -26.072 -5.943 3.601 1.00 37.66 187 ILE A O 1
ATOM 1507 N N . LEU A 1 188 ? -27.507 -4.489 2.722 1.00 41.81 188 LEU A N 1
ATOM 1508 C CA . LEU A 1 188 ? -27.815 -3.849 4.010 1.00 41.81 188 LEU A CA 1
ATOM 1509 C C . LEU A 1 188 ? -28.476 -4.821 5.003 1.00 41.81 188 LEU A C 1
ATOM 1511 O O . LEU A 1 188 ? -28.167 -4.801 6.194 1.00 41.81 188 LEU A O 1
ATOM 1515 N N . ARG A 1 189 ? -29.342 -5.726 4.523 1.00 42.12 189 ARG A N 1
ATOM 1516 C CA . ARG A 1 189 ? -29.925 -6.800 5.351 1.00 42.12 189 ARG A CA 1
ATOM 1517 C C . ARG A 1 189 ? -28.894 -7.851 5.762 1.00 42.12 189 ARG A C 1
ATOM 1519 O O . ARG A 1 189 ? -28.939 -8.314 6.897 1.00 42.12 189 ARG A O 1
ATOM 1526 N N . TRP A 1 190 ? -27.959 -8.182 4.878 1.00 39.25 190 TRP A N 1
ATOM 1527 C CA . TRP A 1 190 ? -26.871 -9.117 5.148 1.00 39.25 190 TRP A CA 1
ATOM 1528 C C . TRP A 1 190 ? -25.831 -8.520 6.107 1.00 39.25 190 TRP A C 1
ATOM 1530 O O . TRP A 1 190 ? -25.470 -9.168 7.082 1.00 39.25 190 TRP A O 1
ATOM 1540 N N . LEU A 1 191 ? -25.458 -7.246 5.942 1.00 41.19 191 LEU A N 1
ATOM 1541 C CA . LEU A 1 191 ? -24.634 -6.490 6.892 1.00 41.19 191 LEU A CA 1
ATOM 1542 C C . LEU A 1 191 ? -25.276 -6.496 8.286 1.00 41.19 191 LEU A C 1
ATOM 1544 O O . LEU A 1 191 ? -24.595 -6.747 9.272 1.00 41.19 191 LEU A O 1
ATOM 1548 N N . ARG A 1 192 ? -26.604 -6.353 8.379 1.00 41.81 192 ARG A N 1
ATOM 1549 C CA . ARG A 1 192 ? -27.355 -6.439 9.645 1.00 41.81 192 ARG A CA 1
ATOM 1550 C C . ARG A 1 192 ? -27.314 -7.823 10.315 1.00 41.81 192 ARG A C 1
ATOM 1552 O O . ARG A 1 192 ? -27.528 -7.906 11.526 1.00 41.81 192 ARG A O 1
ATOM 1559 N N . GLN A 1 193 ? -27.111 -8.895 9.549 1.00 35.47 193 GLN A N 1
ATOM 1560 C CA . GLN A 1 193 ? -27.064 -10.277 10.045 1.00 35.47 193 GLN A CA 1
ATOM 1561 C C . GLN A 1 193 ? -25.630 -10.721 10.359 1.00 35.47 193 GLN A C 1
ATOM 1563 O O . GLN A 1 193 ? -25.396 -11.232 11.452 1.00 35.47 193 GLN A O 1
ATOM 1568 N N . SER A 1 194 ? -24.660 -10.436 9.484 1.00 36.19 194 SER A N 1
ATOM 1569 C CA . SER A 1 194 ? -23.238 -10.736 9.718 1.00 36.19 194 SER A CA 1
ATOM 1570 C C . SER A 1 194 ? -22.691 -10.013 10.949 1.00 36.19 194 SER A C 1
ATOM 1572 O O . SER A 1 194 ? -22.024 -10.629 11.778 1.00 36.19 194 SER A O 1
ATOM 1574 N N . TRP A 1 195 ? -23.079 -8.748 11.154 1.00 41.66 195 TRP A N 1
ATOM 1575 C CA . TRP A 1 195 ? -22.733 -7.994 12.364 1.00 41.66 195 TRP A CA 1
ATOM 1576 C C . TRP A 1 195 ? -23.295 -8.603 13.656 1.00 41.66 195 TRP A C 1
ATOM 1578 O O . TRP A 1 195 ? -22.709 -8.439 14.720 1.00 41.66 195 TRP A O 1
ATOM 1588 N N . ARG A 1 196 ? -24.420 -9.322 13.583 1.00 37.97 196 ARG A N 1
ATOM 1589 C CA . ARG A 1 196 ? -25.062 -9.954 14.745 1.00 37.97 196 ARG A CA 1
ATOM 1590 C C . ARG A 1 196 ? -24.374 -11.269 15.131 1.00 37.97 196 ARG A C 1
ATOM 1592 O O . ARG A 1 196 ? -24.286 -11.592 16.311 1.00 37.97 196 ARG A O 1
ATOM 1599 N N . LEU A 1 197 ? -23.853 -11.993 14.141 1.00 39.28 197 LEU A N 1
ATOM 1600 C CA . LEU A 1 197 ? -23.158 -13.269 14.329 1.00 39.28 197 LEU A CA 1
ATOM 1601 C C . LEU A 1 197 ? -21.730 -13.078 14.863 1.00 39.28 197 LEU A C 1
ATOM 1603 O O . LEU A 1 197 ? -21.325 -13.796 15.772 1.00 39.28 197 LEU A O 1
ATOM 1607 N N . GLN A 1 198 ? -21.009 -12.058 14.390 1.00 39.16 198 GLN A N 1
ATOM 1608 C CA . GLN A 1 198 ? -19.646 -11.747 14.850 1.00 39.16 198 GLN A CA 1
ATOM 1609 C C . GLN A 1 198 ? -19.611 -11.182 16.290 1.00 39.16 198 GLN A C 1
ATOM 1611 O O . GLN A 1 198 ? -18.613 -11.295 17.002 1.00 39.16 198 GLN A O 1
ATOM 1616 N N . TRP A 1 199 ? -20.732 -10.620 16.757 1.00 41.44 199 TRP A N 1
ATOM 1617 C CA . TRP A 1 199 ? -20.909 -10.136 18.131 1.00 41.44 199 TRP A CA 1
ATOM 1618 C C . TRP A 1 199 ? -21.233 -11.269 19.122 1.00 41.44 199 TRP A C 1
ATOM 1620 O O . TRP A 1 199 ? -20.783 -11.237 20.264 1.00 41.44 199 TRP A O 1
ATOM 1630 N N . SER A 1 200 ? -21.942 -12.316 18.677 1.00 38.25 200 SER A N 1
ATOM 1631 C CA . SER A 1 200 ? -22.301 -13.471 19.519 1.00 38.25 200 SER A CA 1
ATOM 1632 C C . SER A 1 200 ? -21.096 -14.321 19.938 1.00 38.25 200 SER A C 1
ATOM 1634 O O . SER A 1 200 ? -21.151 -14.973 20.977 1.00 38.25 200 SER A O 1
ATOM 1636 N N . SER A 1 201 ? -20.007 -14.315 19.165 1.00 36.00 201 SER A N 1
ATOM 1637 C CA . SER A 1 201 ? -18.775 -15.055 19.477 1.00 36.00 201 SER A CA 1
ATOM 1638 C C . SER A 1 201 ? -17.811 -14.296 20.399 1.00 36.00 201 SER A C 1
ATOM 1640 O O . SER A 1 201 ? -16.791 -14.849 20.792 1.00 36.00 201 SER A O 1
ATOM 1642 N N . SER A 1 202 ? -18.112 -13.036 20.738 1.00 39.88 202 SER A N 1
ATOM 1643 C CA . SER A 1 202 ? -17.197 -12.135 21.460 1.00 39.88 202 SER A CA 1
ATOM 1644 C C . SER A 1 202 ? -17.510 -11.991 22.961 1.00 39.88 202 SER A C 1
ATOM 1646 O O . SER A 1 202 ? -16.887 -11.183 23.640 1.00 39.88 202 SER A O 1
ATOM 1648 N N . GLY A 1 203 ? -18.464 -12.762 23.500 1.00 38.09 203 GLY A N 1
ATOM 1649 C CA . GLY A 1 203 ? -18.651 -12.951 24.950 1.00 38.09 203 GLY A CA 1
ATOM 1650 C C . GLY A 1 203 ? -19.116 -11.742 25.781 1.00 38.09 203 GLY A C 1
ATOM 1651 O O . GLY A 1 203 ? -19.312 -11.892 26.984 1.00 38.09 203 GLY A O 1
ATOM 1652 N N . LEU A 1 204 ? -19.344 -10.564 25.194 1.00 37.19 204 LEU A N 1
ATOM 1653 C CA . LEU A 1 204 ? -19.846 -9.392 25.920 1.00 37.19 204 LEU A CA 1
ATOM 1654 C C . LEU A 1 204 ? -21.375 -9.442 26.057 1.00 37.19 204 LEU A C 1
ATOM 1656 O O . LEU A 1 204 ? -22.122 -9.174 25.117 1.00 37.19 204 LEU A O 1
ATOM 1660 N N . ARG A 1 205 ? -21.847 -9.808 27.253 1.00 34.41 205 ARG A N 1
ATOM 1661 C CA . ARG A 1 205 ? -23.268 -9.831 27.622 1.00 34.41 205 ARG A CA 1
ATOM 1662 C C . ARG A 1 205 ? -23.659 -8.485 28.262 1.00 34.41 205 ARG A C 1
ATOM 1664 O O . ARG A 1 205 ? -22.987 -8.040 29.181 1.00 34.41 205 ARG A O 1
ATOM 1671 N N . LEU A 1 206 ? -24.793 -7.936 27.802 1.00 32.88 206 LEU A N 1
ATOM 1672 C CA . LEU A 1 206 ? -25.601 -6.817 28.339 1.00 32.88 206 LEU A CA 1
ATOM 1673 C C . LEU A 1 206 ? -25.176 -5.369 28.011 1.00 32.88 206 LEU A C 1
ATOM 1675 O O . LEU A 1 206 ? -24.419 -4.738 28.732 1.00 32.88 206 LEU A O 1
ATOM 1679 N N . MET A 1 207 ? -25.853 -4.782 27.017 1.00 30.92 207 MET A N 1
ATOM 1680 C CA . MET A 1 207 ? -26.834 -3.718 27.281 1.00 30.92 207 MET A CA 1
ATOM 1681 C C . MET A 1 207 ? -27.816 -3.609 26.108 1.00 30.92 207 MET A C 1
ATOM 1683 O O . MET A 1 207 ? -27.444 -3.475 24.943 1.00 30.92 207 MET A O 1
ATOM 1687 N N . SER A 1 208 ? -29.099 -3.739 26.428 1.00 37.81 208 SER A N 1
ATOM 1688 C CA . SER A 1 208 ? -30.226 -3.700 25.505 1.00 37.81 208 SER A CA 1
ATOM 1689 C C . SER A 1 208 ? -30.470 -2.281 24.990 1.00 37.81 208 SER A C 1
ATOM 1691 O O . SER A 1 208 ? -31.325 -1.570 25.506 1.00 37.81 208 SER A O 1
ATOM 1693 N N . HIS A 1 209 ? -29.781 -1.873 23.930 1.00 35.69 209 HIS A N 1
ATOM 1694 C CA . HIS A 1 209 ? -30.255 -0.770 23.099 1.00 35.69 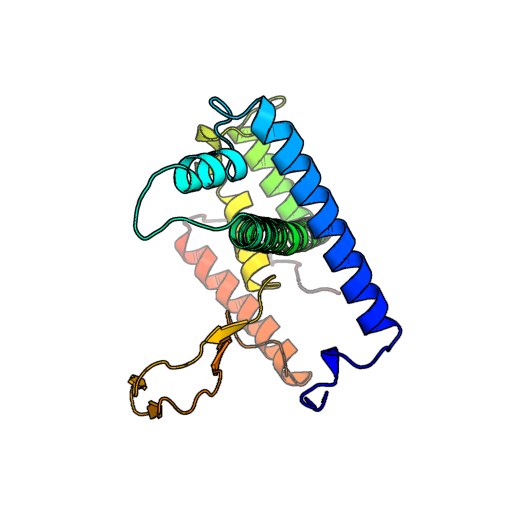209 HIS A CA 1
ATOM 1695 C C . HIS A 1 209 ? -30.153 -1.142 21.625 1.00 35.69 209 HIS A C 1
ATOM 1697 O O . HIS A 1 209 ? -29.122 -1.594 21.130 1.00 35.69 209 HIS A O 1
ATOM 1703 N N . ARG A 1 210 ? -31.282 -1.000 20.919 1.00 34.94 210 ARG A N 1
ATOM 1704 C CA . ARG A 1 210 ? -31.367 -1.184 19.466 1.00 34.94 210 ARG A CA 1
ATOM 1705 C C . ARG A 1 210 ? -30.277 -0.331 18.796 1.00 34.94 210 ARG A C 1
ATO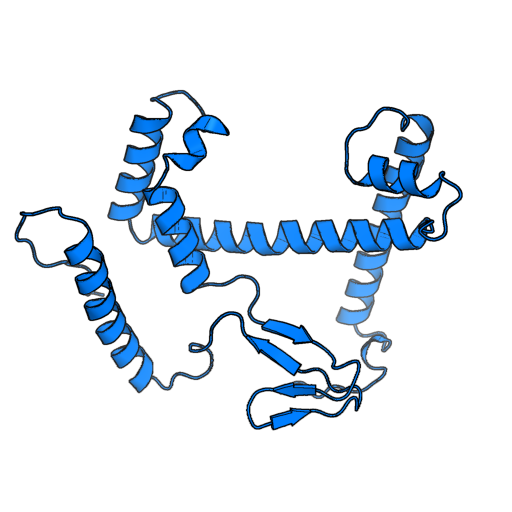M 1707 O O . ARG A 1 210 ? -30.212 0.858 19.100 1.00 34.94 210 ARG A O 1
ATOM 1714 N N . PRO A 1 211 ? -29.485 -0.864 17.850 1.00 38.31 211 PRO A N 1
ATOM 1715 C CA . PRO A 1 211 ? -28.529 -0.043 17.125 1.00 38.31 211 PRO A CA 1
ATOM 1716 C C . PRO A 1 211 ? -29.285 0.949 16.231 1.00 38.31 211 PRO A C 1
ATOM 1718 O O . PRO A 1 211 ? -29.953 0.569 15.264 1.00 38.31 211 PRO A O 1
ATOM 1721 N N . MET A 1 212 ? -29.173 2.231 16.576 1.00 40.31 212 MET A N 1
ATOM 1722 C CA . MET A 1 212 ? -29.685 3.398 15.850 1.00 40.31 212 MET A CA 1
ATOM 1723 C C . MET A 1 212 ? -28.796 3.702 14.624 1.00 40.31 212 MET A C 1
ATOM 1725 O O . MET A 1 212 ? -28.412 4.833 14.380 1.00 40.31 212 MET A O 1
ATOM 1729 N N . PHE A 1 213 ? -28.428 2.670 13.857 1.00 39.62 213 PHE A N 1
ATOM 1730 C CA . PHE A 1 213 ? -27.444 2.744 12.763 1.00 39.62 213 PHE A CA 1
ATOM 1731 C C . PHE A 1 213 ? -28.075 2.736 11.358 1.00 39.62 213 PHE A C 1
ATOM 1733 O O . PHE A 1 213 ? -27.394 2.531 10.361 1.00 39.62 213 PHE A O 1
ATOM 1740 N N . MET A 1 214 ? -29.395 2.924 11.256 1.00 40.38 214 MET A N 1
ATOM 1741 C CA . MET A 1 214 ? -30.123 2.932 9.976 1.00 40.38 214 MET A CA 1
ATOM 1742 C C . MET A 1 214 ? -31.255 3.968 9.976 1.00 40.38 214 MET A C 1
ATOM 1744 O O . MET A 1 214 ? -32.419 3.634 9.763 1.00 40.38 214 MET A O 1
ATOM 1748 N N . ARG A 1 215 ? -30.924 5.235 10.242 1.00 31.20 215 ARG A N 1
ATOM 1749 C CA . ARG A 1 215 ? -31.770 6.376 9.862 1.00 31.20 215 ARG A CA 1
ATOM 1750 C C . ARG A 1 215 ? -30.905 7.543 9.388 1.00 31.20 215 ARG A C 1
ATOM 1752 O O . ARG A 1 215 ? -30.656 8.472 10.147 1.00 31.20 215 ARG A O 1
ATOM 1759 N N . ARG A 1 216 ? -30.473 7.475 8.134 1.00 33.41 216 ARG A N 1
ATOM 1760 C CA . ARG A 1 216 ? -30.746 8.441 7.058 1.00 33.41 216 ARG A CA 1
ATOM 1761 C C . ARG A 1 216 ? -30.030 7.980 5.798 1.00 33.41 216 ARG A C 1
ATOM 1763 O O . ARG A 1 216 ? -28.900 7.468 5.936 1.00 33.41 216 ARG A O 1
#

Sequence (216 aa):
RTFYFPGFRFVPTKKNRRRHSLNQEIRSSLRKLIEINGRKCEDSKNLLGLMLSASKTDNEFKMGIEEIIDECKTFYFAGKETTANLLTWATLLLALHKEWQDKAHGEVYQVCGKHKHPNAENLSSLKIVNMVLKETLRLYPPALFINRTVTRDVKLGKLDIPADGKSYHLGAYFPLGLALPSVLGRILRWLRQSWRLQWSSSGLRLMSHRPMFMRR